Protein AF-A0A2W4LBB5-F1 (afdb_monomer)

Radius of gyration: 29.52 Å; Cα contacts (8 Å, |Δi|>4): 345; chains: 1; bounding box: 85×69×87 Å

Sequence (194 aa):
MSSTSSRAFALSLLLGSLPLGLLGCADRPVTVQVRSLRASGDVTFVCRTRDGESLPVRECNLDSLGRGERNLFALVTQMGTGEVAFINVPYNPNALASDEGVIDLDPWTPAFGFARIGERPGEIVSTPGGRASFVGVAEPGRPGIFALPTSCLDAPRRDELPRDLTSWPACSLPAAPGGLAMAIDPPAEDGTVA

Solvent-accessible surface area (backbone atoms only — not comparable to full-atom values): 12089 Å² total; per-residue (Å²): 134,89,82,88,87,88,84,90,87,79,92,80,90,80,83,90,79,86,81,86,76,79,86,68,87,73,82,69,82,76,80,72,78,76,73,84,56,72,51,53,55,37,66,32,63,33,11,27,34,72,89,50,51,51,33,33,50,86,72,49,50,71,91,68,59,86,70,72,54,60,46,41,32,42,38,32,20,25,32,75,77,12,24,34,36,40,29,54,56,72,82,56,95,61,39,87,78,41,101,79,66,77,76,68,81,52,90,89,48,78,40,56,52,74,41,46,70,41,47,38,30,43,42,44,48,50,43,77,47,14,53,32,34,40,35,26,18,49,20,88,97,58,15,21,42,36,42,45,50,50,76,65,78,60,82,67,53,99,88,47,76,77,74,40,63,87,7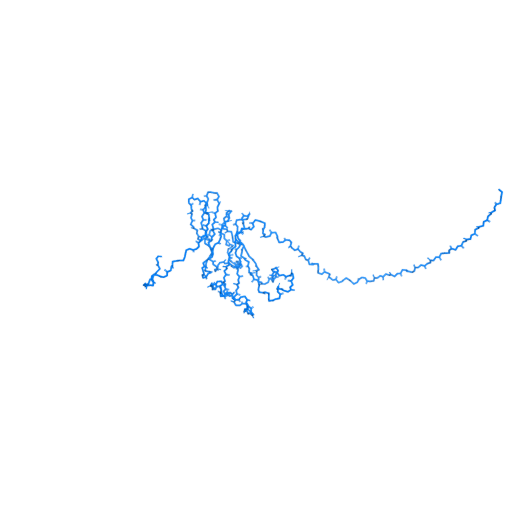1,42,60,67,45,80,43,99,52,61,58,66,93,77,78,87,84,77,78,68,66,43,99,84,70,49,71,133

Foldseek 3Di:
DDDDDDDDDDDDDDDDDDDPDDPDPPPDPPPPPPPPCPQKAEKDKWKAFPVQFTAFPVVPPLVPPPDRGMWIWIWIDRQVQQKTKIFTQDRDPCVVPDPPRPFDPPVVAPRIDIARAAHGWHYKDADRRRQWIWIFHQHVVFTWIWIGGSSNRDDADPPGDPHYNVNIDIDGDPGGDDDDDDDDQDQDPVRDGD

Mean predicted aligned error: 15.23 Å

Nearest PDB structures (foldseek):
  3fgb-assembly2_B  TM=5.512E-01  e=1.269E-01  Bacteroides thetaiotaomicron
  3scy-assembly1_A  TM=5.125E-01  e=2.461E-01  Bacteroides fragilis NCTC 9343
  6nau-assembly3_C  TM=4.381E-01  e=3.426E-01  Klebsiella pneumoniae subsp. pneumoniae
  2ivz-assembly2_B  TM=3.833E-01  e=7.837E-01  Escherichia coli
  2ivz-assembly3_C  TM=3.870E-01  e=2.235E+00  Escherichia coli

Structure (mmCIF, N/CA/C/O backbone):
data_AF-A0A2W4LBB5-F1
#
_entry.id   AF-A0A2W4LBB5-F1
#
loop_
_atom_site.group_PDB
_atom_site.id
_atom_site.type_symbol
_atom_site.label_atom_id
_atom_site.label_alt_id
_atom_site.label_comp_id
_atom_site.label_asym_id
_atom_site.label_entity_id
_atom_site.label_seq_id
_atom_site.pdbx_PDB_ins_code
_atom_site.Cartn_x
_atom_site.Cartn_y
_atom_site.Cartn_z
_atom_site.occupancy
_atom_site.B_iso_or_equiv
_atom_site.auth_seq_id
_atom_site.auth_comp_id
_atom_site.auth_asym_id
_atom_site.auth_atom_id
_atom_site.pdbx_PDB_model_num
ATOM 1 N N . MET A 1 1 ? 63.636 37.704 66.031 1.00 37.22 1 MET A N 1
ATOM 2 C CA . MET A 1 1 ? 64.641 38.736 65.686 1.00 37.22 1 MET A CA 1
ATOM 3 C C . MET A 1 1 ? 65.282 38.341 64.363 1.00 37.22 1 MET A C 1
ATOM 5 O O . MET A 1 1 ? 65.737 37.210 64.290 1.00 37.22 1 MET A O 1
ATOM 9 N N . SER A 1 2 ? 65.296 39.259 63.382 1.00 39.62 2 SER A N 1
ATOM 10 C CA . SER A 1 2 ? 65.901 39.159 62.029 1.00 39.62 2 SER A CA 1
ATOM 11 C C . SER A 1 2 ? 65.319 38.098 61.078 1.00 39.62 2 SER A C 1
ATOM 13 O O . SER A 1 2 ? 65.031 36.993 61.496 1.00 39.62 2 SER A O 1
ATOM 15 N N . SER A 1 3 ? 65.145 38.315 59.773 1.00 40.62 3 SER A N 1
ATOM 16 C CA . SER A 1 3 ? 65.434 39.454 58.897 1.00 40.62 3 SER A CA 1
ATOM 17 C C . SER A 1 3 ? 64.658 39.266 57.579 1.00 40.62 3 SER A C 1
ATOM 19 O O . SER A 1 3 ? 64.381 38.145 57.161 1.00 40.62 3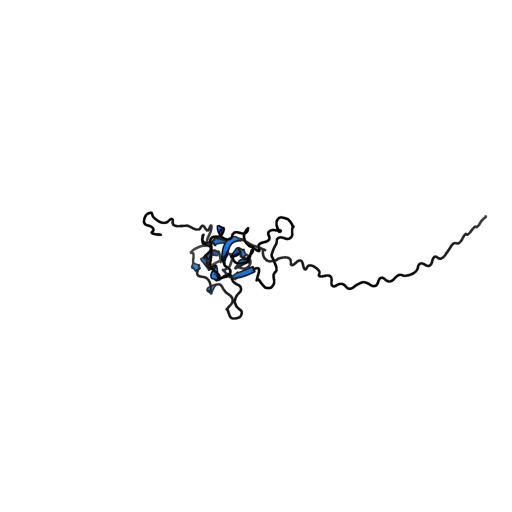 SER A O 1
ATOM 21 N N . THR A 1 4 ? 64.317 40.389 56.958 1.00 48.16 4 THR A N 1
ATOM 22 C CA . THR A 1 4 ? 63.683 40.640 55.652 1.00 48.16 4 THR A CA 1
ATOM 23 C C . THR A 1 4 ? 64.393 40.033 54.434 1.00 48.16 4 THR A C 1
ATOM 25 O O . THR A 1 4 ? 65.618 39.972 54.438 1.00 48.16 4 THR A O 1
ATOM 28 N N . SER A 1 5 ? 63.663 39.790 53.330 1.00 48.38 5 SER A N 1
ATOM 29 C CA . SER A 1 5 ? 64.052 40.289 51.989 1.00 48.38 5 SER A CA 1
ATOM 30 C C . SER A 1 5 ? 62.955 40.090 50.923 1.00 48.38 5 SER A C 1
ATOM 32 O O . SER A 1 5 ? 62.559 38.966 50.624 1.00 48.38 5 SER A O 1
ATOM 34 N N . SER A 1 6 ? 62.501 41.201 50.335 1.00 48.50 6 SER A N 1
ATOM 35 C CA . SER A 1 6 ? 61.622 41.298 49.161 1.00 48.50 6 SER A CA 1
ATOM 36 C C . SER A 1 6 ? 62.393 41.122 47.853 1.00 48.50 6 SER A C 1
ATOM 38 O O . SER A 1 6 ? 63.476 41.688 47.712 1.00 48.50 6 SER A O 1
ATOM 40 N N . ARG A 1 7 ? 61.769 40.517 46.830 1.00 53.72 7 ARG A N 1
ATOM 41 C CA . ARG A 1 7 ? 62.028 40.863 45.420 1.00 53.72 7 ARG A CA 1
ATOM 42 C C . ARG A 1 7 ? 60.740 40.851 44.594 1.00 53.72 7 ARG A C 1
ATOM 44 O O . ARG A 1 7 ? 60.017 39.865 44.558 1.00 53.72 7 ARG A O 1
ATOM 51 N N . ALA A 1 8 ? 60.500 41.993 43.960 1.00 49.97 8 ALA A N 1
ATOM 52 C CA . ALA A 1 8 ? 59.456 42.282 42.987 1.00 49.97 8 ALA A CA 1
ATOM 53 C C . ALA A 1 8 ? 59.841 41.797 41.584 1.00 49.97 8 ALA A C 1
ATOM 55 O O . ALA A 1 8 ? 61.022 41.822 41.278 1.00 49.97 8 ALA A O 1
ATOM 56 N N . PHE A 1 9 ? 58.857 41.454 40.751 1.00 44.91 9 PHE A N 1
ATOM 57 C CA . PHE A 1 9 ? 58.835 41.446 39.271 1.00 44.91 9 PHE A CA 1
ATOM 58 C C . PHE A 1 9 ? 57.391 41.044 38.886 1.00 44.91 9 PHE A C 1
ATOM 60 O O . PHE A 1 9 ? 56.800 40.236 39.590 1.00 44.91 9 PHE A O 1
ATOM 67 N N . ALA A 1 10 ? 56.719 41.456 37.817 1.00 49.50 10 ALA A N 1
ATOM 68 C CA . ALA A 1 10 ? 56.772 42.570 36.880 1.00 49.50 10 ALA A CA 1
ATOM 69 C C . ALA A 1 10 ? 55.475 42.437 36.046 1.00 49.50 10 ALA A C 1
ATOM 71 O O . ALA A 1 10 ? 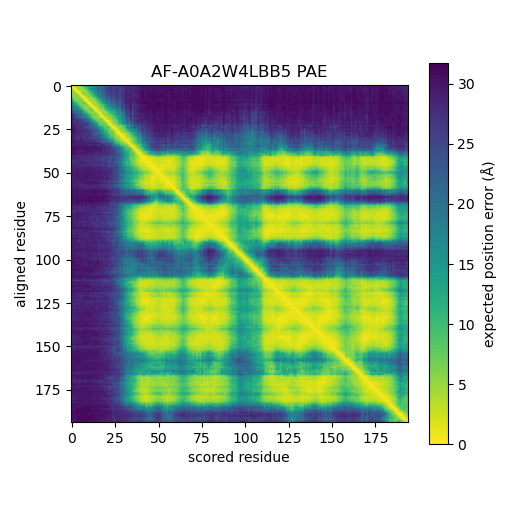55.086 41.328 35.680 1.00 49.50 10 ALA A O 1
ATOM 72 N N . LEU A 1 11 ? 54.785 43.552 35.792 1.00 47.91 11 LEU A N 1
ATOM 73 C CA . LEU A 1 11 ? 53.571 43.625 34.970 1.00 47.91 11 LEU A CA 1
ATOM 74 C C . LEU A 1 11 ? 53.878 43.173 33.528 1.00 47.91 11 LEU A C 1
ATOM 76 O O . LEU A 1 11 ? 54.764 43.742 32.896 1.00 47.91 11 LEU A O 1
ATOM 80 N N . SER A 1 12 ? 53.124 42.211 32.991 1.00 47.97 12 SER A N 1
ATOM 81 C CA . SER A 1 12 ? 53.125 41.886 31.556 1.00 47.97 12 SER A CA 1
ATOM 82 C C . SER A 1 12 ? 51.784 42.274 30.934 1.00 47.97 12 SER A C 1
ATOM 84 O O . SER A 1 12 ? 50.759 41.660 31.218 1.00 47.97 12 SER A O 1
ATOM 86 N N . LEU A 1 13 ? 51.814 43.313 30.092 1.00 51.88 13 LEU A N 1
ATOM 87 C CA . LEU A 1 13 ? 50.784 43.607 29.096 1.00 51.88 13 LEU A CA 1
ATOM 88 C C . LEU A 1 13 ? 50.804 42.515 28.019 1.00 51.88 13 LEU A C 1
ATOM 90 O O . LEU A 1 13 ? 51.857 42.277 27.430 1.00 51.88 13 LEU A O 1
ATOM 94 N N . LEU A 1 14 ? 49.648 41.938 27.683 1.00 53.19 14 LEU A N 1
ATOM 95 C CA . LEU A 1 14 ? 49.463 41.235 26.414 1.00 53.19 14 LEU A CA 1
ATOM 96 C C . LEU A 1 14 ? 48.196 41.722 25.708 1.00 53.19 14 LEU A C 1
ATOM 98 O O . LEU A 1 14 ? 47.121 41.843 26.290 1.00 53.19 14 LEU A O 1
ATOM 102 N N . LEU A 1 15 ? 48.428 42.065 24.444 1.00 50.44 15 LEU A N 1
ATOM 103 C CA . LEU A 1 15 ? 47.586 42.762 23.490 1.00 50.44 15 LEU A CA 1
ATOM 104 C C . LEU A 1 15 ? 46.345 41.951 23.097 1.00 50.44 15 LEU A C 1
ATOM 106 O O . LEU A 1 15 ? 46.420 40.750 22.842 1.00 50.44 15 LEU A O 1
ATOM 110 N N . GLY A 1 16 ? 45.220 42.656 22.965 1.00 51.50 16 GLY A N 1
ATOM 111 C CA . GLY A 1 16 ? 43.992 42.143 22.373 1.00 51.50 16 GLY A CA 1
ATOM 112 C C . GLY A 1 16 ? 44.106 41.960 20.858 1.00 51.50 16 GLY A C 1
ATOM 113 O O . GLY A 1 16 ? 44.611 42.827 20.147 1.00 51.50 16 GLY A O 1
ATOM 114 N N . SER A 1 17 ? 43.578 40.839 20.371 1.00 56.38 17 SER A N 1
ATOM 115 C CA . SER A 1 17 ? 43.255 40.605 18.964 1.00 56.38 17 SER A CA 1
ATOM 116 C C . SER 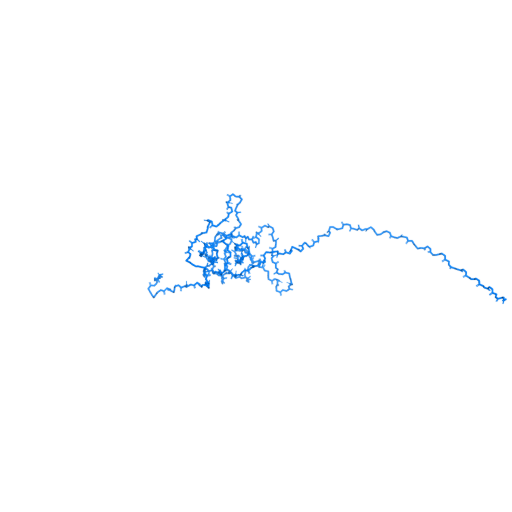A 1 17 ? 41.773 40.228 18.876 1.00 56.38 17 SER A C 1
ATOM 118 O O . SER A 1 17 ? 41.338 39.237 19.455 1.00 56.38 17 SER A O 1
ATOM 120 N N . LEU A 1 18 ? 40.976 41.072 18.211 1.00 57.28 18 LEU A N 1
ATOM 121 C CA . LEU A 1 18 ? 39.579 40.792 17.864 1.00 57.28 18 LEU A CA 1
ATOM 122 C C . LEU A 1 18 ? 39.554 39.946 16.580 1.00 57.28 18 LEU A C 1
ATOM 124 O O . LEU A 1 18 ? 40.029 40.435 15.552 1.00 57.28 18 LEU A O 1
ATOM 128 N N . PRO A 1 19 ? 38.972 38.735 16.572 1.00 59.06 19 PRO A N 1
ATOM 129 C CA . PRO A 1 19 ? 38.671 38.050 15.326 1.00 59.06 19 PRO A CA 1
ATOM 130 C C . PRO A 1 19 ? 37.356 38.590 14.742 1.00 59.06 19 PRO A C 1
ATOM 132 O O . PRO A 1 19 ? 36.295 38.502 15.361 1.00 59.06 19 PRO A O 1
ATOM 135 N N . LEU A 1 20 ? 37.428 39.142 13.527 1.00 54.50 20 LEU A N 1
ATOM 136 C CA . LEU A 1 20 ? 36.275 39.371 12.655 1.00 54.50 20 LEU A CA 1
ATOM 137 C C . LEU A 1 20 ? 35.680 38.009 12.266 1.00 54.50 20 LEU A C 1
ATOM 139 O O . LEU A 1 20 ? 36.201 37.314 11.396 1.00 54.50 20 LEU A O 1
ATOM 143 N N . GLY A 1 21 ? 34.605 37.614 12.946 1.00 53.25 21 GLY A N 1
ATOM 144 C CA . GLY A 1 21 ? 33.830 36.425 12.612 1.00 53.25 21 GLY A CA 1
ATOM 145 C C . GLY A 1 21 ? 33.071 36.621 11.302 1.00 53.25 21 GLY A C 1
ATOM 146 O O . GLY A 1 21 ? 32.153 37.434 11.221 1.00 53.25 21 GLY A O 1
ATOM 147 N N . LEU A 1 22 ? 33.457 35.855 10.283 1.00 54.06 22 LEU A N 1
ATOM 148 C CA . LEU A 1 22 ? 32.684 35.626 9.067 1.00 54.06 22 LEU A CA 1
ATOM 149 C C . LEU A 1 22 ? 31.318 35.031 9.450 1.00 54.06 22 LEU A C 1
ATOM 151 O O . LEU A 1 22 ? 31.233 33.874 9.856 1.00 54.06 22 LEU A O 1
ATOM 155 N N . LEU A 1 23 ? 30.246 35.813 9.316 1.00 53.88 23 LEU A N 1
ATOM 156 C CA . LEU A 1 23 ? 28.869 35.316 9.363 1.00 53.88 23 LEU A CA 1
ATOM 157 C C . LEU A 1 23 ? 28.559 34.594 8.043 1.00 53.88 23 LEU A C 1
ATOM 159 O O . LEU A 1 23 ? 27.887 35.127 7.165 1.00 53.88 23 LEU A O 1
ATOM 163 N N . GLY A 1 24 ? 29.092 33.382 7.886 1.00 49.88 24 GLY A N 1
ATOM 164 C CA . GLY A 1 24 ? 28.570 32.421 6.921 1.00 49.88 24 GLY A CA 1
ATOM 165 C C . GLY A 1 24 ? 27.238 31.880 7.437 1.00 49.88 24 GLY A C 1
ATOM 166 O O . GLY A 1 24 ? 27.141 31.507 8.607 1.00 49.88 24 GLY A O 1
ATOM 167 N N . CYS A 1 25 ? 26.207 31.855 6.589 1.00 51.50 25 CYS A N 1
ATOM 168 C CA . CYS A 1 25 ? 24.972 31.133 6.879 1.00 51.50 25 CYS A CA 1
ATOM 169 C C . CYS A 1 25 ? 25.330 29.657 7.073 1.00 51.50 25 CYS A C 1
ATOM 171 O O . CYS A 1 25 ? 25.594 28.945 6.110 1.00 51.50 25 CYS A O 1
ATOM 173 N N . ALA A 1 26 ? 25.412 29.212 8.323 1.00 55.56 26 ALA A N 1
ATOM 174 C CA . ALA A 1 26 ? 25.448 27.795 8.615 1.00 55.56 26 ALA A CA 1
ATOM 175 C C . ALA A 1 26 ? 24.036 27.265 8.355 1.00 55.56 26 ALA A C 1
ATOM 177 O O . ALA A 1 26 ? 23.146 27.473 9.185 1.00 55.56 26 ALA A O 1
ATOM 178 N N . ASP A 1 27 ? 23.835 26.613 7.209 1.00 47.41 27 ASP A N 1
ATOM 179 C CA . ASP A 1 27 ? 22.713 25.699 7.020 1.00 47.41 27 ASP A CA 1
ATOM 180 C C . ASP A 1 27 ? 22.827 24.642 8.114 1.00 47.41 27 ASP A C 1
ATOM 182 O O . ASP A 1 27 ? 23.661 23.737 8.071 1.00 47.41 27 ASP A O 1
ATOM 186 N N . ARG A 1 28 ? 22.052 24.821 9.184 1.00 49.84 28 ARG A N 1
ATOM 187 C CA . ARG A 1 28 ? 21.931 23.799 10.212 1.00 49.84 28 ARG A CA 1
ATOM 188 C C . ARG A 1 28 ? 21.084 22.697 9.594 1.00 49.84 28 ARG A C 1
ATOM 190 O O . ARG A 1 28 ? 19.924 22.982 9.289 1.00 49.84 28 ARG A O 1
ATOM 197 N N . PRO A 1 29 ? 21.607 21.472 9.423 1.00 42.66 29 PRO A N 1
ATOM 198 C CA . PRO A 1 29 ? 20.779 20.365 8.985 1.00 42.66 29 PRO A CA 1
ATOM 199 C C . PRO A 1 29 ? 19.670 20.197 10.024 1.00 42.66 29 PRO A C 1
ATOM 201 O O . PRO A 1 29 ? 19.915 19.853 11.182 1.00 42.66 29 PRO A O 1
ATOM 204 N N . VAL A 1 30 ? 18.442 20.539 9.636 1.00 48.75 30 VAL A N 1
ATOM 205 C CA . VAL A 1 30 ? 17.270 20.315 10.472 1.00 48.75 30 VAL A CA 1
ATOM 206 C C . VAL A 1 30 ? 17.025 18.818 10.435 1.00 48.75 30 VAL A C 1
ATOM 208 O O . VAL A 1 30 ? 16.460 18.291 9.481 1.00 48.75 30 VAL A O 1
ATOM 211 N N . THR A 1 31 ? 17.473 18.117 11.472 1.00 43.25 31 THR A N 1
ATOM 212 C CA . THR A 1 31 ? 17.112 16.719 11.684 1.00 43.25 31 THR A CA 1
ATOM 213 C C . THR A 1 31 ? 15.626 16.679 12.031 1.00 43.25 31 THR A C 1
ATOM 215 O O . THR A 1 31 ? 15.230 16.806 13.191 1.00 43.25 31 THR A O 1
ATOM 218 N N . VAL A 1 32 ? 14.772 16.569 11.013 1.00 51.25 32 VAL A N 1
ATOM 219 C CA . VAL A 1 32 ? 13.349 16.311 11.216 1.00 51.25 32 VAL A CA 1
ATOM 220 C C . VAL A 1 32 ? 13.261 14.907 11.799 1.00 51.25 32 VAL A C 1
ATOM 222 O O . VAL A 1 32 ? 13.479 13.925 11.095 1.00 51.25 32 VAL A O 1
ATOM 225 N N . GLN A 1 33 ? 12.979 14.785 13.101 1.00 40.88 33 GLN A N 1
ATOM 226 C CA . GLN A 1 33 ? 12.577 13.490 13.640 1.00 40.88 33 GLN A CA 1
ATOM 227 C C . GLN A 1 33 ? 11.285 13.094 12.936 1.00 40.88 33 GLN A C 1
ATOM 229 O O . GLN A 1 33 ? 10.223 13.669 13.187 1.00 40.88 33 GLN A O 1
ATOM 234 N N . VAL A 1 34 ? 11.411 12.140 12.022 1.00 49.00 34 VAL A N 1
ATOM 235 C CA . VAL A 1 34 ? 10.330 11.583 11.221 1.00 49.00 34 VAL A CA 1
ATOM 236 C C . VAL A 1 34 ? 9.366 10.901 12.197 1.00 49.00 34 VAL A C 1
ATOM 238 O O . VAL A 1 34 ? 9.511 9.734 12.544 1.00 49.00 34 VAL A O 1
ATOM 241 N N . ARG A 1 35 ? 8.385 11.655 12.714 1.00 49.56 35 ARG A N 1
ATOM 242 C CA . ARG A 1 35 ? 7.301 11.150 13.583 1.00 49.56 35 ARG A CA 1
ATOM 243 C C . ARG A 1 35 ? 6.396 10.129 12.865 1.00 49.56 35 ARG A C 1
ATOM 245 O O . ARG A 1 35 ? 5.470 9.611 13.480 1.00 49.56 35 ARG A O 1
ATOM 252 N N . SER A 1 36 ? 6.670 9.848 11.594 1.00 53.56 36 SER A N 1
ATOM 253 C CA . SER A 1 36 ? 5.795 9.236 10.592 1.00 53.56 36 SER A CA 1
ATOM 254 C C . SER A 1 36 ? 5.660 7.711 10.653 1.00 53.56 36 SER A C 1
ATOM 256 O O . SER A 1 36 ? 5.014 7.149 9.782 1.00 53.56 36 SER A O 1
ATOM 258 N N . LEU A 1 37 ? 6.266 7.036 11.638 1.00 56.97 37 LEU A N 1
ATOM 259 C CA . LEU A 1 37 ? 6.209 5.567 11.773 1.00 56.97 37 LEU A CA 1
ATOM 260 C C . LEU A 1 37 ? 5.783 5.096 13.170 1.00 56.97 37 LEU A C 1
ATOM 262 O O . LEU A 1 37 ? 5.932 3.927 13.527 1.00 56.97 37 LEU A O 1
ATOM 266 N N . ARG A 1 38 ? 5.269 5.995 14.016 1.00 47.59 38 ARG A N 1
ATOM 267 C CA . ARG A 1 38 ? 4.806 5.607 15.351 1.00 47.59 38 ARG A CA 1
ATOM 268 C C . ARG A 1 38 ? 3.518 4.788 15.190 1.00 47.59 38 ARG A C 1
ATOM 270 O O . ARG A 1 38 ? 2.461 5.363 14.969 1.00 47.59 38 ARG A O 1
ATOM 277 N N . ALA A 1 39 ? 3.639 3.465 15.324 1.00 64.81 39 ALA A N 1
ATOM 278 C CA . ALA A 1 39 ? 2.620 2.452 15.013 1.00 64.81 39 ALA A CA 1
ATOM 279 C C . ALA A 1 39 ? 2.442 2.129 13.513 1.00 64.81 39 ALA A C 1
ATOM 281 O O . ALA A 1 39 ? 1.321 1.862 13.071 1.00 64.81 39 ALA A O 1
ATOM 282 N N . SER A 1 40 ? 3.539 2.108 12.745 1.00 75.94 40 SER A N 1
ATOM 283 C CA . SER A 1 40 ? 3.550 1.464 11.427 1.00 75.94 40 SER A CA 1
ATOM 284 C C . SER A 1 40 ? 3.218 -0.025 11.559 1.00 75.94 40 SER A C 1
ATOM 286 O O . SER A 1 40 ? 3.770 -0.708 12.426 1.00 75.94 40 SER A O 1
ATOM 288 N N . GLY A 1 41 ? 2.303 -0.502 10.726 1.00 84.56 41 GLY A N 1
ATOM 289 C CA . GLY A 1 41 ? 1.940 -1.905 10.602 1.00 84.56 41 GLY A CA 1
ATOM 290 C C . GLY A 1 41 ? 2.660 -2.557 9.428 1.00 84.56 41 GLY A C 1
ATOM 291 O O . GLY A 1 41 ? 3.864 -2.382 9.244 1.00 84.56 41 GLY A O 1
ATOM 292 N N . ASP A 1 42 ? 1.901 -3.318 8.653 1.00 92.25 42 ASP A N 1
ATOM 293 C CA . ASP A 1 42 ? 2.387 -4.081 7.513 1.00 92.25 42 ASP A CA 1
ATOM 294 C C . ASP A 1 42 ? 2.667 -3.212 6.271 1.00 92.25 42 ASP A C 1
ATOM 296 O O . ASP A 1 42 ? 2.156 -2.085 6.154 1.00 92.25 42 ASP A O 1
ATOM 300 N N . VAL A 1 43 ? 3.485 -3.743 5.356 1.00 92.56 43 VAL A N 1
ATOM 301 C CA . VAL A 1 43 ? 3.964 -3.058 4.147 1.00 92.56 43 VAL A CA 1
ATOM 302 C C . VAL A 1 43 ? 3.767 -3.896 2.888 1.00 92.56 43 VAL A C 1
ATOM 304 O O . VAL A 1 43 ? 4.052 -5.088 2.846 1.00 92.56 43 VAL A O 1
ATOM 307 N N . THR A 1 44 ? 3.372 -3.235 1.805 1.00 94.00 44 THR A N 1
ATOM 308 C CA . THR A 1 44 ? 3.353 -3.827 0.466 1.00 94.00 44 THR A CA 1
ATOM 309 C C . THR A 1 44 ? 3.955 -2.871 -0.559 1.00 94.00 44 THR A C 1
ATOM 311 O O . THR A 1 44 ? 4.050 -1.668 -0.319 1.00 94.00 44 THR A O 1
ATOM 314 N N . PHE A 1 45 ? 4.361 -3.397 -1.711 1.00 91.94 45 PHE A N 1
ATOM 315 C CA . PHE A 1 45 ? 4.997 -2.617 -2.766 1.00 91.94 45 PHE A CA 1
ATOM 316 C C . PHE A 1 45 ? 4.166 -2.638 -4.040 1.00 91.94 45 PHE A C 1
ATOM 318 O O . PHE A 1 45 ? 3.622 -3.677 -4.421 1.00 91.94 45 PHE A O 1
ATOM 325 N N . VAL A 1 46 ? 4.124 -1.502 -4.731 1.00 91.56 46 VAL A N 1
ATOM 326 C CA . VAL A 1 46 ? 3.544 -1.391 -6.073 1.00 91.56 46 VAL A CA 1
ATOM 327 C C . VAL A 1 46 ? 4.505 -0.661 -6.996 1.00 91.56 46 VAL A C 1
ATOM 329 O O . VAL A 1 46 ? 5.204 0.266 -6.586 1.00 91.56 46 VAL A O 1
ATOM 332 N N . CYS A 1 47 ? 4.537 -1.088 -8.254 1.00 89.44 47 CYS A N 1
ATOM 333 C CA . CYS A 1 47 ? 5.300 -0.424 -9.296 1.00 89.44 47 CYS A CA 1
ATOM 334 C C . CYS A 1 47 ? 4.361 0.350 -10.209 1.00 89.44 47 CYS A C 1
ATOM 336 O O . CYS A 1 47 ? 3.300 -0.157 -10.586 1.00 89.44 47 CYS A O 1
ATOM 338 N N . ARG A 1 48 ? 4.762 1.560 -10.590 1.00 86.06 48 ARG A N 1
ATOM 339 C CA . ARG A 1 48 ? 3.977 2.386 -11.501 1.00 86.06 48 ARG A CA 1
ATOM 340 C C . ARG A 1 48 ? 4.861 3.177 -12.449 1.00 86.06 48 ARG A C 1
ATOM 342 O O . ARG A 1 48 ? 5.918 3.657 -12.047 1.00 86.06 48 ARG A O 1
ATOM 349 N N . THR A 1 49 ? 4.426 3.358 -13.688 1.00 83.56 49 THR A N 1
ATOM 350 C CA . THR A 1 49 ? 5.068 4.297 -14.611 1.00 83.56 49 THR A CA 1
ATOM 351 C C . THR A 1 49 ? 4.784 5.745 -14.204 1.00 83.56 49 THR A C 1
ATOM 353 O O . THR A 1 49 ? 3.889 6.027 -13.400 1.00 83.56 49 THR A O 1
ATOM 356 N N . ARG A 1 50 ? 5.534 6.693 -14.770 1.00 76.44 50 ARG A N 1
ATOM 357 C CA . ARG A 1 50 ? 5.264 8.132 -14.615 1.00 76.44 50 ARG A CA 1
ATOM 358 C C . ARG A 1 50 ? 3.854 8.523 -15.080 1.00 76.44 50 ARG A C 1
ATOM 360 O O . ARG A 1 50 ? 3.263 9.426 -14.498 1.00 76.44 50 ARG A O 1
ATOM 367 N N . ASP A 1 51 ? 3.317 7.816 -16.072 1.00 77.75 51 ASP A N 1
ATOM 368 C CA . ASP A 1 51 ? 1.985 8.066 -16.638 1.00 77.75 51 ASP A CA 1
ATOM 369 C C . ASP A 1 51 ? 0.848 7.420 -15.825 1.00 77.75 51 ASP A C 1
ATOM 371 O O . ASP A 1 51 ? -0.327 7.586 -16.151 1.00 77.75 51 ASP A O 1
ATOM 375 N N . GLY A 1 52 ? 1.179 6.707 -14.743 1.00 78.81 52 GLY A N 1
ATOM 376 C CA . GLY A 1 52 ? 0.204 6.122 -13.825 1.00 78.81 52 GLY A CA 1
ATOM 377 C C . GLY A 1 52 ? -0.153 4.660 -14.111 1.00 78.81 52 GLY A C 1
ATOM 378 O O . GLY A 1 52 ? -1.009 4.104 -13.422 1.00 78.81 52 GLY A O 1
ATOM 379 N N . GLU A 1 53 ? 0.500 4.017 -15.081 1.00 86.06 53 GLU A N 1
ATOM 380 C CA . GLU A 1 53 ? 0.271 2.607 -15.408 1.00 86.06 53 GLU A CA 1
ATOM 381 C C . GLU A 1 53 ? 0.908 1.694 -14.357 1.00 86.06 53 GLU A C 1
ATOM 383 O O . GLU A 1 53 ? 2.094 1.813 -14.050 1.00 86.06 53 GLU A O 1
ATOM 388 N N . SER A 1 54 ? 0.120 0.776 -13.800 1.00 88.75 54 SER A N 1
ATOM 389 C CA . SER A 1 54 ? 0.593 -0.215 -12.834 1.00 88.75 54 SER A CA 1
ATOM 390 C C . SER A 1 54 ? 1.343 -1.356 -13.508 1.00 88.75 54 SER A C 1
ATOM 392 O O . SER A 1 54 ? 0.863 -1.923 -14.488 1.00 88.75 54 SER A O 1
ATOM 394 N N . LEU A 1 55 ? 2.474 -1.736 -12.920 1.00 88.75 55 LEU A N 1
ATOM 395 C CA . LEU A 1 55 ? 3.311 -2.837 -13.382 1.00 88.75 55 LEU A CA 1
ATOM 396 C C . LEU A 1 55 ? 3.546 -3.850 -12.253 1.00 88.75 55 LEU A C 1
ATOM 398 O O . LEU A 1 55 ? 3.486 -3.500 -11.067 1.00 88.75 55 LEU A O 1
ATOM 402 N N . PRO A 1 56 ? 3.885 -5.105 -12.588 1.00 88.94 56 PRO A N 1
ATOM 403 C CA . PRO A 1 56 ? 4.425 -6.040 -11.615 1.00 88.94 56 PRO A CA 1
ATOM 404 C C . PRO A 1 56 ? 5.662 -5.475 -10.910 1.00 88.94 56 PRO A C 1
ATOM 406 O O . PRO A 1 56 ? 6.536 -4.888 -11.544 1.00 88.94 56 PRO A O 1
ATOM 409 N N . VAL A 1 57 ? 5.788 -5.707 -9.600 1.00 86.50 57 VAL A N 1
ATOM 410 C CA . VAL A 1 57 ? 6.901 -5.162 -8.791 1.00 86.50 57 VAL A CA 1
ATOM 411 C C . VAL A 1 57 ? 8.272 -5.572 -9.339 1.00 86.50 57 VAL A C 1
ATOM 413 O O . VAL A 1 57 ? 9.194 -4.766 -9.352 1.00 86.50 57 VAL A O 1
ATOM 416 N N . ARG A 1 58 ? 8.393 -6.785 -9.892 1.00 82.81 58 ARG A N 1
ATOM 417 C CA . ARG A 1 58 ? 9.620 -7.278 -10.551 1.00 82.81 58 ARG A CA 1
ATOM 418 C C . ARG A 1 58 ? 10.059 -6.451 -11.768 1.00 82.81 58 ARG A C 1
ATOM 420 O O . ARG A 1 58 ? 11.205 -6.543 -12.188 1.00 82.81 58 ARG A O 1
ATOM 427 N N . GLU A 1 59 ? 9.147 -5.681 -12.355 1.00 83.44 59 GLU A N 1
ATOM 428 C CA . GLU A 1 59 ? 9.413 -4.799 -13.494 1.00 83.44 59 GLU A CA 1
ATOM 429 C C . GLU A 1 59 ? 9.791 -3.381 -13.051 1.00 83.44 59 GLU A C 1
ATOM 431 O O . GLU A 1 59 ? 10.281 -2.593 -13.866 1.00 83.44 59 GLU A O 1
ATOM 436 N N . CYS A 1 60 ? 9.660 -3.065 -11.757 1.00 80.69 60 CYS A N 1
ATOM 437 C CA . CYS A 1 60 ? 10.376 -1.954 -11.137 1.00 80.69 60 CYS A CA 1
ATOM 438 C C . CYS A 1 60 ? 11.843 -2.356 -10.982 1.00 80.69 60 CYS A C 1
ATOM 440 O O . CYS A 1 60 ? 12.324 -2.673 -9.898 1.00 80.69 60 CYS A O 1
ATOM 442 N N . ASN A 1 61 ? 12.549 -2.401 -12.111 1.00 66.19 61 ASN A N 1
ATOM 443 C CA . ASN A 1 61 ? 13.976 -2.657 -12.140 1.00 66.19 61 ASN A CA 1
ATOM 444 C C . ASN A 1 61 ? 14.692 -1.478 -11.479 1.00 66.19 61 ASN A C 1
ATOM 446 O O . ASN A 1 61 ? 14.894 -0.451 -12.128 1.00 66.19 61 ASN A O 1
ATOM 450 N N . LEU A 1 62 ? 15.054 -1.646 -10.205 1.00 63.03 62 LEU A N 1
ATOM 451 C CA . LEU A 1 62 ? 15.763 -0.643 -9.419 1.00 63.03 62 LEU A CA 1
ATOM 452 C C . LEU A 1 62 ? 17.143 -0.326 -10.013 1.00 63.03 62 LEU A C 1
ATOM 454 O O . LEU A 1 62 ? 17.597 0.802 -9.892 1.00 63.03 62 LEU A O 1
ATOM 458 N N . ASP A 1 63 ? 17.764 -1.264 -10.730 1.00 53.44 63 ASP A N 1
ATOM 459 C CA . ASP A 1 63 ? 19.109 -1.120 -11.304 1.00 53.44 63 ASP A CA 1
ATOM 460 C C . ASP A 1 63 ? 19.124 -0.289 -12.600 1.00 53.44 63 ASP A C 1
ATOM 462 O O . ASP A 1 63 ? 20.165 0.225 -13.004 1.00 53.44 63 ASP A O 1
ATOM 466 N N . SER A 1 64 ? 17.969 -0.134 -13.261 1.00 48.16 64 SER A N 1
ATOM 467 C CA . SER A 1 64 ? 17.817 0.602 -14.531 1.00 48.16 64 SER A CA 1
ATOM 468 C C . SER A 1 64 ? 17.175 1.983 -14.373 1.00 48.16 64 SER A C 1
ATOM 470 O O . SER A 1 64 ? 16.829 2.613 -15.375 1.00 48.16 64 SER A O 1
ATOM 472 N N . LEU A 1 65 ? 17.008 2.476 -13.140 1.00 52.56 65 LEU A N 1
ATOM 473 C CA . LEU A 1 65 ? 16.307 3.728 -12.804 1.00 52.56 65 LEU A CA 1
ATOM 474 C C . LEU A 1 65 ? 17.074 5.009 -13.182 1.00 52.56 65 LEU A C 1
ATOM 476 O O . LEU A 1 65 ? 16.945 6.051 -12.548 1.00 52.56 65 LEU A O 1
ATOM 480 N N . GLY A 1 66 ? 17.810 4.980 -14.289 1.00 45.50 66 GLY A N 1
ATOM 481 C CA . GLY A 1 66 ? 18.480 6.140 -14.866 1.00 45.50 66 GLY A CA 1
ATOM 482 C C . GLY A 1 66 ? 17.565 7.121 -15.608 1.00 45.50 66 GLY A C 1
ATOM 483 O O . GLY A 1 66 ? 18.090 7.967 -16.325 1.00 45.50 66 GLY A O 1
ATOM 484 N N . ARG A 1 67 ? 16.226 7.030 -15.518 1.00 51.62 67 ARG A N 1
ATOM 485 C CA . ARG A 1 67 ? 15.346 7.935 -16.289 1.00 51.62 67 ARG A CA 1
ATOM 486 C C . ARG A 1 67 ? 13.981 8.309 -15.693 1.00 51.62 67 ARG A C 1
ATOM 488 O O . ARG A 1 67 ? 13.200 8.948 -16.387 1.00 51.62 67 ARG A O 1
ATOM 495 N N . GLY A 1 68 ? 13.671 7.964 -14.437 1.00 58.56 68 GLY A N 1
ATOM 496 C CA . GLY A 1 68 ? 12.429 8.426 -13.781 1.00 58.56 68 GLY A CA 1
ATOM 497 C C . GLY A 1 68 ? 11.120 8.002 -14.474 1.00 58.56 68 GLY A C 1
ATOM 498 O O . GLY A 1 68 ? 10.087 8.647 -14.306 1.00 58.56 68 GLY A O 1
ATOM 499 N N . GLU A 1 69 ? 11.162 6.944 -15.289 1.00 73.12 69 GLU A N 1
ATOM 500 C CA . GLU A 1 69 ? 10.001 6.436 -16.036 1.00 73.12 69 GLU A CA 1
ATOM 501 C C . GLU A 1 69 ? 9.136 5.487 -15.198 1.00 73.12 69 GLU A C 1
ATOM 503 O O . GLU A 1 69 ? 7.960 5.295 -15.503 1.00 73.12 69 GLU A O 1
ATOM 508 N N . ARG A 1 70 ? 9.705 4.905 -14.134 1.00 80.56 70 ARG A N 1
ATOM 509 C CA . ARG A 1 70 ? 9.051 3.964 -13.218 1.00 80.56 70 ARG A CA 1
ATOM 510 C C . ARG A 1 70 ? 9.376 4.342 -11.780 1.00 80.56 70 ARG A C 1
ATOM 512 O O . ARG A 1 70 ? 10.513 4.699 -11.487 1.00 80.56 70 ARG A O 1
ATOM 519 N N . ASN A 1 71 ? 8.386 4.232 -10.907 1.00 80.00 71 ASN A N 1
ATOM 520 C CA . ASN A 1 71 ? 8.469 4.550 -9.490 1.00 80.00 71 ASN A CA 1
ATOM 521 C C . ASN A 1 71 ? 8.017 3.337 -8.679 1.00 80.00 71 ASN A C 1
ATOM 523 O O . ASN A 1 71 ? 6.966 2.745 -8.959 1.00 80.00 71 ASN A O 1
ATOM 527 N N . LEU A 1 72 ? 8.817 2.982 -7.677 1.00 85.44 72 LEU A N 1
ATOM 528 C CA . LEU A 1 72 ? 8.457 1.984 -6.683 1.00 85.44 72 LEU A CA 1
ATOM 529 C C . LEU A 1 72 ? 7.818 2.707 -5.502 1.00 85.44 72 LEU A C 1
ATOM 531 O O . LEU A 1 72 ? 8.444 3.572 -4.897 1.00 85.44 72 LEU A O 1
ATOM 535 N N . PHE A 1 73 ? 6.596 2.329 -5.148 1.00 86.31 73 PHE A N 1
ATOM 536 C CA . PHE A 1 73 ? 5.931 2.850 -3.964 1.00 86.31 73 PHE A CA 1
ATOM 537 C C . PHE A 1 73 ? 5.869 1.784 -2.878 1.00 86.31 73 PHE A C 1
ATOM 539 O O . PHE A 1 73 ? 5.455 0.653 -3.137 1.00 86.31 73 PHE A O 1
ATOM 546 N N . ALA A 1 74 ? 6.241 2.164 -1.659 1.00 89.75 74 ALA A N 1
ATOM 547 C CA . ALA A 1 74 ? 5.961 1.403 -0.451 1.00 89.75 74 ALA A CA 1
ATOM 548 C C . ALA A 1 74 ? 4.659 1.919 0.170 1.00 89.75 74 ALA A C 1
ATOM 550 O O . ALA A 1 74 ? 4.530 3.112 0.446 1.00 89.75 74 ALA A O 1
ATOM 551 N N . LEU A 1 75 ? 3.694 1.031 0.387 1.00 91.94 75 LEU A N 1
ATOM 552 C CA . LEU A 1 75 ? 2.447 1.326 1.081 1.00 91.94 75 LEU A CA 1
ATOM 553 C C . LEU A 1 75 ? 2.532 0.735 2.480 1.00 91.94 75 LEU A C 1
ATOM 555 O O . LEU A 1 75 ? 2.658 -0.477 2.624 1.00 91.94 75 LEU A O 1
ATOM 559 N N . VAL A 1 76 ? 2.452 1.587 3.493 1.00 91.81 76 VAL A N 1
ATOM 560 C CA . VAL A 1 76 ? 2.658 1.231 4.897 1.00 91.81 76 VAL A CA 1
ATOM 561 C C . VAL A 1 76 ? 1.412 1.596 5.681 1.00 91.81 76 VAL A C 1
ATOM 563 O O . VAL A 1 76 ? 1.014 2.762 5.724 1.00 91.81 76 VAL A O 1
ATOM 566 N N . THR A 1 77 ? 0.802 0.619 6.338 1.00 93.12 77 THR A N 1
ATOM 567 C CA . THR A 1 77 ? -0.339 0.883 7.222 1.00 93.12 77 THR A CA 1
ATOM 568 C C . THR A 1 77 ? 0.106 1.659 8.465 1.00 93.12 77 THR A C 1
ATOM 570 O O . THR A 1 77 ? 1.173 1.422 9.027 1.00 93.12 77 THR A O 1
ATOM 573 N N . GLN A 1 78 ? -0.704 2.620 8.899 1.00 90.75 78 GLN A N 1
ATOM 574 C CA . GLN A 1 78 ? -0.465 3.466 10.067 1.00 90.75 78 GLN A CA 1
ATOM 575 C C . GLN A 1 78 ? -1.592 3.226 11.069 1.00 90.75 78 GLN A C 1
ATOM 577 O O . GLN A 1 78 ? -2.643 3.874 11.038 1.00 90.75 78 GLN A O 1
ATOM 582 N N . MET A 1 79 ? -1.382 2.265 11.972 1.00 87.62 79 MET A N 1
ATOM 583 C CA . MET A 1 79 ? -2.412 1.800 12.908 1.00 87.62 79 MET A CA 1
ATOM 584 C C . MET A 1 79 ? -2.936 2.920 13.809 1.00 87.62 79 MET A C 1
ATOM 586 O O . MET A 1 79 ? -4.118 2.940 14.148 1.00 87.62 79 MET A O 1
ATOM 590 N N . GLY A 1 80 ? -2.054 3.847 14.196 1.00 84.69 80 GLY A N 1
ATOM 591 C CA . GLY A 1 80 ? -2.376 4.944 15.106 1.00 84.69 80 GLY A CA 1
ATOM 592 C C . GLY A 1 80 ? -3.184 6.081 14.479 1.00 84.69 80 GLY A C 1
ATOM 593 O O . GLY A 1 80 ? -3.880 6.778 15.211 1.00 84.69 80 GLY A O 1
ATOM 594 N N . THR A 1 81 ? -3.104 6.278 13.158 1.00 86.94 81 THR A N 1
ATOM 595 C CA . THR A 1 81 ? -3.803 7.374 12.456 1.00 86.94 81 THR A CA 1
ATOM 596 C C . THR A 1 81 ? -4.934 6.897 11.551 1.00 86.94 81 THR A C 1
ATOM 598 O O . THR A 1 81 ? -5.715 7.718 11.078 1.00 86.94 81 THR A O 1
ATOM 601 N N . GLY A 1 82 ? -5.071 5.586 11.338 1.00 90.50 82 GLY A N 1
ATOM 602 C CA . GLY A 1 82 ? -6.118 5.039 10.477 1.00 90.50 82 GLY A CA 1
ATOM 603 C C . GLY A 1 82 ? -5.854 5.264 8.986 1.00 90.50 82 GLY A C 1
ATOM 604 O O . GLY A 1 82 ? -6.781 5.462 8.194 1.00 90.50 82 GLY A O 1
ATOM 605 N N . GLU A 1 83 ? -4.577 5.298 8.609 1.00 89.88 83 GLU A N 1
ATOM 606 C CA . GLU A 1 83 ? -4.118 5.692 7.277 1.00 89.88 83 GLU A CA 1
ATOM 607 C C . GLU A 1 83 ? -3.215 4.627 6.650 1.00 89.88 83 GLU A C 1
ATOM 609 O O . GLU A 1 83 ? -2.651 3.772 7.330 1.00 89.88 83 GLU A O 1
ATOM 614 N N . VAL A 1 84 ? -3.045 4.709 5.334 1.00 90.62 84 VAL A N 1
ATOM 615 C CA . VAL A 1 84 ? -1.946 4.085 4.600 1.00 90.62 84 VAL A CA 1
ATOM 616 C C . VAL A 1 84 ? -1.036 5.194 4.105 1.00 90.62 84 VAL A C 1
ATOM 618 O O . VAL A 1 84 ? -1.465 6.058 3.340 1.00 90.62 84 VAL A O 1
ATOM 621 N N . ALA A 1 85 ? 0.217 5.173 4.538 1.00 88.06 85 ALA A N 1
ATOM 622 C CA . ALA A 1 85 ? 1.254 6.012 3.968 1.00 88.06 85 ALA A CA 1
ATOM 623 C C . ALA A 1 85 ? 1.715 5.389 2.647 1.00 88.06 85 ALA A C 1
ATOM 625 O O . ALA A 1 85 ? 2.094 4.223 2.632 1.00 88.06 85 ALA A O 1
ATOM 626 N N . PHE A 1 86 ? 1.702 6.140 1.552 1.00 85.94 86 PHE A N 1
ATOM 627 C CA . PHE A 1 86 ? 2.329 5.735 0.294 1.00 85.94 86 PHE A CA 1
ATOM 628 C C . PHE A 1 86 ? 3.600 6.555 0.109 1.00 85.94 86 PHE A C 1
ATOM 630 O O . PHE A 1 86 ? 3.559 7.780 0.160 1.00 85.94 86 PHE A O 1
ATOM 637 N N . ILE A 1 87 ? 4.734 5.882 -0.045 1.00 82.25 87 ILE A N 1
ATOM 638 C CA . ILE A 1 87 ? 6.072 6.477 -0.035 1.00 82.25 87 ILE A CA 1
ATOM 639 C C . ILE A 1 87 ? 6.738 6.129 -1.358 1.00 82.25 87 ILE A C 1
ATOM 641 O O . ILE A 1 87 ? 6.870 4.948 -1.676 1.00 82.25 87 ILE A O 1
ATOM 645 N N . ASN A 1 88 ? 7.157 7.136 -2.120 1.00 79.50 88 ASN A N 1
ATOM 646 C CA . ASN A 1 88 ? 7.982 6.915 -3.301 1.00 79.50 88 ASN A CA 1
ATOM 647 C C . ASN A 1 88 ? 9.390 6.531 -2.835 1.00 79.50 88 ASN A C 1
ATOM 649 O O . ASN A 1 88 ? 10.025 7.288 -2.102 1.00 79.50 88 ASN A O 1
ATOM 653 N N . VAL A 1 89 ? 9.860 5.347 -3.218 1.00 77.81 89 VAL A N 1
ATOM 654 C CA . VAL A 1 89 ? 11.183 4.841 -2.849 1.00 77.81 89 VAL A CA 1
ATOM 655 C C . VAL A 1 89 ? 12.180 5.337 -3.899 1.00 77.81 89 VAL A C 1
ATOM 657 O O . VAL A 1 89 ? 12.166 4.833 -5.026 1.00 77.81 89 VAL A O 1
ATOM 660 N N . PRO A 1 90 ? 13.031 6.328 -3.573 1.00 64.38 90 PRO A N 1
ATOM 661 C CA . PRO A 1 90 ? 13.966 6.875 -4.541 1.00 64.38 90 PRO A CA 1
ATOM 662 C C . PRO A 1 90 ? 15.034 5.843 -4.909 1.00 64.38 90 PRO A C 1
ATOM 664 O O . PRO A 1 90 ? 15.506 5.067 -4.075 1.00 64.38 90 PRO A O 1
ATOM 667 N N . TYR A 1 91 ? 15.459 5.881 -6.168 1.00 63.09 91 TYR A N 1
ATOM 668 C CA . TYR A 1 91 ? 16.670 5.203 -6.605 1.00 63.09 91 TYR A CA 1
ATOM 669 C C . TYR A 1 91 ? 17.893 5.941 -6.074 1.00 63.09 91 TYR A C 1
ATOM 671 O O . TYR A 1 91 ? 18.086 7.115 -6.382 1.00 63.09 91 TYR A O 1
ATOM 679 N N . ASN A 1 92 ? 18.761 5.246 -5.345 1.00 54.09 92 ASN A N 1
ATOM 680 C CA . ASN A 1 92 ? 20.091 5.759 -5.054 1.00 54.09 92 ASN A CA 1
ATOM 681 C C . ASN A 1 92 ? 21.136 4.646 -5.261 1.00 54.09 92 ASN A C 1
ATOM 683 O O . ASN A 1 92 ? 21.327 3.820 -4.367 1.00 54.09 92 ASN A O 1
ATOM 687 N N . PRO A 1 93 ? 21.844 4.620 -6.407 1.00 50.25 93 PRO A N 1
ATOM 688 C CA . PRO A 1 93 ? 22.887 3.626 -6.669 1.00 50.25 93 PRO A CA 1
ATOM 689 C C . PRO A 1 93 ? 24.094 3.765 -5.734 1.00 50.25 93 PRO A C 1
ATOM 691 O O . PRO A 1 93 ? 24.892 2.838 -5.625 1.00 50.25 93 PRO A O 1
ATOM 694 N N . ASN A 1 94 ? 24.215 4.898 -5.037 1.00 46.50 94 ASN A N 1
ATOM 695 C CA . ASN A 1 94 ? 25.286 5.190 -4.090 1.00 46.50 94 ASN A CA 1
ATOM 696 C C . ASN A 1 94 ? 24.849 5.024 -2.620 1.00 46.50 94 ASN A C 1
ATOM 698 O O . ASN A 1 94 ? 25.703 5.073 -1.738 1.00 46.50 94 ASN A O 1
ATOM 702 N N . ALA A 1 95 ? 23.563 4.772 -2.327 1.00 49.72 95 ALA A N 1
ATOM 703 C CA . ALA A 1 95 ? 23.070 4.573 -0.954 1.00 49.72 95 ALA A CA 1
ATOM 704 C C . ALA A 1 95 ? 23.612 3.298 -0.291 1.00 49.72 95 ALA A C 1
ATOM 706 O O . ALA A 1 95 ? 23.538 3.156 0.923 1.00 49.72 95 ALA A O 1
ATOM 707 N N . LEU A 1 96 ? 24.195 2.382 -1.066 1.00 44.62 96 LEU A N 1
ATOM 708 C CA . LEU A 1 96 ? 24.907 1.220 -0.532 1.00 44.62 96 LEU A CA 1
ATOM 709 C C . LEU A 1 96 ? 26.317 1.562 -0.007 1.00 44.62 96 LEU A C 1
ATOM 711 O O . LEU A 1 96 ? 26.961 0.695 0.577 1.00 44.62 96 LEU A O 1
ATOM 715 N N . ALA A 1 97 ? 26.805 2.795 -0.205 1.00 47.78 97 ALA A N 1
ATOM 716 C CA . ALA A 1 97 ? 28.149 3.234 0.192 1.00 47.78 97 ALA A CA 1
ATOM 717 C C . ALA A 1 97 ? 28.171 4.421 1.177 1.00 47.78 97 ALA A C 1
ATOM 719 O O . ALA A 1 97 ? 29.248 4.841 1.600 1.00 47.78 97 ALA A O 1
ATOM 720 N N . SER A 1 98 ? 27.015 4.958 1.567 1.00 44.50 98 SER A N 1
ATOM 721 C CA . SER A 1 98 ? 26.913 6.049 2.540 1.00 44.50 98 SER A CA 1
ATOM 722 C C . SER A 1 98 ? 25.699 5.840 3.435 1.00 44.50 98 SER A C 1
ATOM 724 O O . SER A 1 98 ? 24.607 5.626 2.915 1.00 44.50 98 SER A O 1
ATOM 726 N N . ASP A 1 99 ? 25.872 5.990 4.750 1.00 46.88 99 ASP A N 1
ATOM 727 C CA . ASP A 1 99 ? 24.840 5.931 5.807 1.00 46.88 99 ASP A CA 1
ATOM 728 C C . ASP A 1 99 ? 23.689 6.970 5.660 1.00 46.88 99 ASP A C 1
ATOM 730 O O . ASP A 1 99 ? 22.890 7.170 6.573 1.00 46.88 99 ASP A O 1
ATOM 734 N N . GLU A 1 100 ? 23.566 7.631 4.506 1.00 44.12 100 GLU A N 1
ATOM 735 C CA . GLU A 1 100 ? 22.590 8.675 4.175 1.00 44.12 100 GLU A CA 1
ATOM 736 C C . GLU A 1 100 ? 21.635 8.196 3.067 1.00 44.12 100 GLU A C 1
ATOM 738 O O . GLU A 1 100 ? 21.554 8.750 1.974 1.00 44.12 100 GLU A O 1
ATOM 743 N N . GLY A 1 101 ? 20.938 7.091 3.320 1.00 49.38 101 GLY A N 1
ATOM 744 C CA . GLY A 1 101 ? 20.022 6.463 2.366 1.00 49.38 101 GLY A CA 1
ATOM 745 C C . GLY A 1 101 ? 18.588 6.404 2.873 1.00 49.38 101 GLY A C 1
ATOM 746 O O . GLY A 1 101 ? 17.996 5.331 2.856 1.00 49.38 101 GLY A O 1
ATOM 747 N N . VAL A 1 102 ? 18.026 7.503 3.384 1.00 52.47 102 VAL A N 1
ATOM 748 C CA . VAL A 1 102 ? 16.632 7.512 3.854 1.00 52.47 102 VAL A CA 1
ATOM 749 C C . VAL A 1 102 ? 15.943 8.806 3.426 1.00 52.47 102 VAL A C 1
ATOM 751 O O . VAL A 1 102 ? 16.113 9.844 4.052 1.00 52.47 102 VAL A O 1
ATOM 754 N N . ILE A 1 103 ? 15.113 8.671 2.386 1.00 51.09 103 ILE A N 1
ATOM 755 C CA . ILE A 1 103 ? 14.150 9.654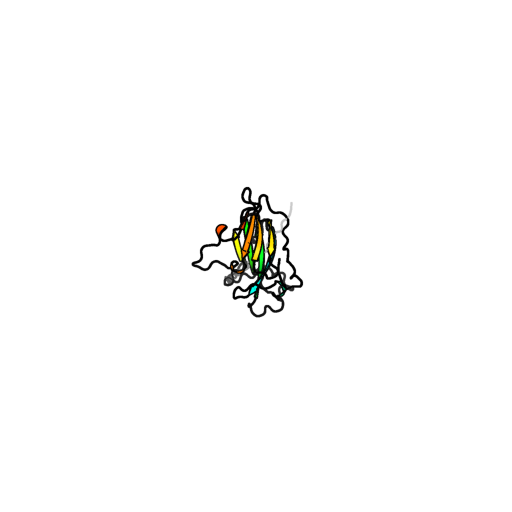 1.863 1.00 51.09 103 ILE A CA 1
ATOM 756 C C . ILE A 1 103 ? 14.812 10.833 1.135 1.00 51.09 103 ILE A C 1
ATOM 758 O O . ILE A 1 103 ? 15.312 11.776 1.738 1.00 51.09 103 ILE A O 1
ATOM 762 N N . ASP A 1 104 ? 14.739 10.788 -0.195 1.00 45.31 104 ASP A N 1
ATOM 763 C CA . ASP A 1 104 ? 14.962 11.951 -1.047 1.00 45.31 104 ASP A CA 1
ATOM 764 C C . ASP A 1 104 ? 13.840 12.962 -0.772 1.00 45.31 104 ASP A C 1
ATOM 766 O O . ASP A 1 104 ? 12.662 12.696 -1.019 1.00 45.31 104 ASP A O 1
ATOM 770 N N . LEU A 1 105 ? 14.203 14.090 -0.167 1.00 47.50 105 LEU A N 1
ATOM 771 C CA . LEU A 1 105 ? 13.321 15.222 0.103 1.00 47.50 105 LEU A CA 1
ATOM 772 C C . LEU A 1 105 ? 13.409 16.220 -1.059 1.00 47.50 105 LEU A C 1
ATOM 774 O O . LEU A 1 105 ? 13.605 17.411 -0.826 1.00 47.50 105 LEU A O 1
ATOM 778 N N . ASP A 1 106 ? 13.290 15.762 -2.306 1.00 44.44 106 ASP A N 1
ATOM 779 C CA . ASP A 1 106 ? 13.047 16.669 -3.428 1.00 44.44 106 ASP A CA 1
ATOM 780 C C . ASP A 1 106 ? 11.685 17.369 -3.214 1.00 44.44 106 ASP A C 1
ATOM 782 O O . ASP A 1 106 ? 10.641 16.711 -3.237 1.00 44.44 106 ASP A O 1
ATOM 786 N N . PRO A 1 107 ? 11.642 18.702 -3.017 1.00 42.12 107 PRO A N 1
ATOM 787 C CA . PRO A 1 107 ? 10.398 19.436 -2.790 1.00 42.12 107 PRO A CA 1
ATOM 788 C C . PRO A 1 107 ? 9.430 19.403 -3.983 1.00 42.12 107 PRO A C 1
ATOM 790 O O . PRO A 1 107 ? 8.261 19.761 -3.817 1.00 42.12 107 PRO A O 1
ATOM 793 N N . TRP A 1 108 ? 9.894 19.008 -5.177 1.00 36.94 108 TRP A N 1
ATOM 794 C CA . TRP A 1 108 ? 9.072 18.938 -6.389 1.00 36.94 108 TRP A CA 1
ATOM 795 C C . TRP A 1 108 ? 8.551 17.552 -6.751 1.00 36.94 108 TRP A C 1
ATOM 797 O O . TRP A 1 108 ? 7.690 17.444 -7.629 1.00 36.94 108 TRP A O 1
ATOM 807 N N . THR A 1 109 ? 8.955 16.526 -6.009 1.00 48.50 109 THR A N 1
ATOM 808 C CA . THR A 1 109 ? 8.415 15.173 -6.120 1.00 48.50 109 THR A CA 1
ATOM 809 C C . THR A 1 109 ? 7.875 14.792 -4.744 1.00 48.50 109 THR A C 1
ATOM 811 O O . THR A 1 109 ? 8.678 14.498 -3.866 1.00 48.50 109 THR A O 1
ATOM 814 N N . PRO A 1 110 ? 6.553 14.829 -4.477 1.00 50.19 110 PRO A N 1
ATOM 815 C CA . PRO A 1 110 ? 6.043 14.514 -3.144 1.00 50.19 110 PRO A CA 1
ATOM 816 C C . PRO A 1 110 ? 6.478 13.094 -2.754 1.00 50.19 110 PRO A C 1
ATOM 818 O O . PRO A 1 110 ? 5.964 12.107 -3.274 1.00 50.19 110 PRO A O 1
ATOM 821 N N . ALA A 1 111 ? 7.469 13.009 -1.864 1.00 61.91 111 ALA A N 1
ATOM 822 C CA . ALA A 1 111 ? 8.146 11.766 -1.501 1.00 61.91 111 ALA A CA 1
ATOM 823 C C . ALA A 1 111 ? 7.221 10.786 -0.760 1.00 61.91 111 ALA A C 1
ATOM 825 O O . ALA A 1 111 ? 7.510 9.594 -0.677 1.00 61.91 111 ALA A O 1
ATOM 826 N N . PHE A 1 112 ? 6.098 11.279 -0.229 1.00 75.81 112 PHE A N 1
ATOM 827 C CA . PHE A 1 112 ? 5.076 10.477 0.427 1.00 75.81 112 PHE A CA 1
ATOM 828 C C . PHE A 1 112 ? 3.715 11.190 0.473 1.00 75.81 112 PHE A C 1
ATOM 830 O O . PHE A 1 112 ? 3.622 12.410 0.319 1.00 75.81 112 PHE A O 1
ATOM 837 N N . GLY A 1 113 ? 2.662 10.430 0.762 1.00 79.56 113 GLY A N 1
ATOM 838 C CA . GLY A 1 113 ? 1.342 10.932 1.133 1.00 79.56 113 GLY A CA 1
ATOM 839 C C . GLY A 1 113 ? 0.579 9.930 1.998 1.00 79.56 113 GLY A C 1
ATOM 840 O O . GLY A 1 113 ? 1.089 8.854 2.309 1.00 79.56 113 GLY A O 1
ATOM 841 N N . PHE A 1 114 ? -0.636 10.293 2.415 1.00 85.31 114 PHE A N 1
ATOM 842 C CA . PHE A 1 114 ? -1.463 9.476 3.308 1.00 85.31 114 PHE A CA 1
ATOM 843 C C . PHE A 1 114 ? -2.879 9.322 2.760 1.00 85.31 114 PHE A C 1
ATOM 845 O O . PHE A 1 114 ? -3.519 10.301 2.376 1.00 85.31 114 PHE A O 1
ATOM 852 N N . ALA A 1 115 ? -3.371 8.089 2.755 1.00 86.25 115 ALA A N 1
ATOM 853 C CA . ALA A 1 115 ? -4.738 7.736 2.404 1.00 86.25 115 ALA A CA 1
ATOM 854 C C . ALA A 1 115 ? -5.478 7.270 3.660 1.00 86.25 115 ALA A C 1
ATOM 856 O O . ALA A 1 115 ? -5.128 6.243 4.239 1.00 86.25 115 ALA A O 1
ATOM 857 N N . ARG A 1 116 ? -6.512 8.003 4.087 1.00 89.12 116 ARG A N 1
ATOM 858 C CA . ARG A 1 116 ? -7.383 7.552 5.184 1.00 89.12 116 ARG A CA 1
ATOM 859 C C . ARG A 1 116 ? -8.146 6.310 4.757 1.00 89.12 116 ARG A C 1
ATOM 861 O O . ARG A 1 116 ? -8.800 6.355 3.720 1.00 89.12 116 ARG A O 1
ATOM 868 N N . ILE A 1 117 ? -8.089 5.247 5.557 1.00 88.94 117 ILE A N 1
ATOM 869 C CA . ILE A 1 117 ? -8.674 3.942 5.209 1.00 88.94 117 ILE A CA 1
ATOM 870 C C . ILE A 1 117 ? -9.615 3.373 6.279 1.00 88.94 117 ILE A C 1
ATOM 872 O O . ILE A 1 117 ? -10.477 2.561 5.967 1.00 88.94 117 ILE A O 1
ATOM 876 N N . GLY A 1 118 ? -9.506 3.847 7.519 1.00 87.88 118 GLY A N 1
ATOM 877 C CA . GLY A 1 118 ? -10.381 3.474 8.631 1.00 87.88 118 GLY A CA 1
ATOM 878 C C . GLY A 1 118 ? -9.568 3.229 9.892 1.00 87.88 118 GLY A C 1
ATOM 879 O O . GLY A 1 118 ? -8.341 3.166 9.836 1.00 87.88 118 GLY A O 1
ATOM 880 N N . GLU A 1 119 ? -10.219 3.127 11.047 1.00 88.56 119 GLU A N 1
ATOM 881 C CA . GLU A 1 119 ? -9.478 2.941 12.297 1.00 88.56 119 GLU A CA 1
ATOM 882 C C . GLU A 1 119 ? -8.839 1.545 12.360 1.00 88.56 119 GLU A C 1
ATOM 884 O O . GLU A 1 119 ? -9.458 0.543 12.008 1.00 88.56 119 GLU A O 1
ATOM 889 N N . ARG A 1 120 ? -7.601 1.464 12.867 1.00 92.06 120 ARG A N 1
ATOM 890 C CA . ARG A 1 120 ? -6.851 0.204 13.039 1.00 92.06 120 ARG A CA 1
ATOM 891 C C . ARG A 1 120 ? -6.673 -0.594 11.727 1.00 92.06 120 ARG A C 1
ATOM 893 O O . ARG A 1 120 ? -7.116 -1.747 11.654 1.00 92.06 120 ARG A O 1
ATOM 900 N N . PRO A 1 121 ? -6.020 -0.019 10.698 1.00 93.69 121 PRO A N 1
ATOM 901 C CA . PRO A 1 121 ? -5.589 -0.780 9.530 1.00 93.69 121 PRO A CA 1
ATOM 902 C C . PRO A 1 121 ? -4.607 -1.874 9.959 1.00 93.69 121 PRO A C 1
ATOM 904 O O . PRO A 1 121 ? -3.701 -1.614 10.744 1.00 93.69 121 PRO A O 1
ATOM 907 N N . GLY A 1 122 ? -4.820 -3.094 9.483 1.00 92.94 122 GLY A N 1
ATOM 908 C CA . GLY A 1 122 ? -4.007 -4.268 9.775 1.00 92.94 122 GLY A CA 1
ATOM 909 C C . GLY A 1 122 ? -3.114 -4.631 8.596 1.00 92.94 122 GLY A C 1
ATOM 910 O O . GLY A 1 122 ? -2.252 -3.855 8.198 1.00 92.94 122 GLY A O 1
ATOM 911 N N . GLU A 1 123 ? -3.312 -5.828 8.055 1.00 94.25 123 GLU A N 1
ATOM 912 C CA . GLU A 1 123 ? -2.522 -6.342 6.938 1.00 94.25 123 GLU A CA 1
ATOM 913 C C . GLU A 1 123 ? -2.867 -5.652 5.616 1.00 94.25 123 GLU A C 1
ATOM 915 O O . GLU A 1 123 ? -4.008 -5.214 5.402 1.00 94.25 123 GLU A O 1
ATOM 920 N N . ILE A 1 124 ? -1.876 -5.571 4.726 1.00 96.06 124 ILE A N 1
ATOM 921 C CA . ILE A 1 124 ? -2.029 -4.986 3.398 1.00 96.06 124 ILE A CA 1
ATOM 922 C C . ILE A 1 124 ? -1.379 -5.871 2.334 1.00 96.06 124 ILE A 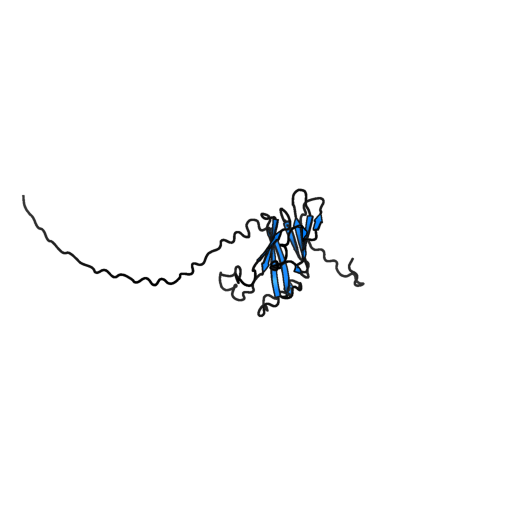C 1
ATOM 924 O O . ILE A 1 124 ? -0.209 -6.223 2.414 1.00 96.06 124 ILE A O 1
ATOM 928 N N . VAL A 1 125 ? -2.123 -6.183 1.274 1.00 95.81 125 VAL A N 1
ATOM 929 C CA . VAL A 1 125 ? -1.622 -7.006 0.162 1.00 95.81 125 VAL A CA 1
ATOM 930 C C . VAL A 1 125 ? -1.867 -6.334 -1.178 1.00 95.81 125 VAL A C 1
ATOM 932 O O . VAL A 1 125 ? -2.939 -5.785 -1.424 1.00 95.81 125 VAL A O 1
ATOM 935 N N . SER A 1 126 ? -0.883 -6.387 -2.073 1.00 94.94 126 SER A N 1
ATOM 936 C CA . SER A 1 126 ? -0.998 -5.842 -3.429 1.00 94.94 126 SER A CA 1
ATOM 937 C C . SER A 1 126 ? -1.234 -6.926 -4.460 1.00 94.94 126 SER A C 1
ATOM 939 O O . SER A 1 126 ? -0.731 -8.043 -4.354 1.00 94.94 126 SER A O 1
ATOM 941 N N . THR A 1 127 ? -1.970 -6.560 -5.504 1.00 93.38 127 THR A N 1
ATOM 942 C CA . THR A 1 127 ? -2.112 -7.402 -6.694 1.00 93.38 127 THR A CA 1
ATOM 943 C C . THR A 1 127 ? -0.767 -7.688 -7.365 1.00 93.38 127 THR A C 1
ATOM 945 O O . THR A 1 127 ? 0.077 -6.794 -7.397 1.00 93.38 127 THR A O 1
ATOM 948 N N . PRO A 1 128 ? -0.547 -8.884 -7.959 1.00 89.50 128 PRO A N 1
ATOM 949 C CA . PRO A 1 128 ? 0.703 -9.204 -8.654 1.00 89.50 128 PRO A CA 1
ATOM 950 C C . PRO A 1 128 ? 1.088 -8.197 -9.742 1.00 89.50 128 PRO A C 1
ATOM 952 O O . PRO A 1 128 ? 2.269 -7.939 -9.946 1.00 89.50 128 PRO A O 1
ATOM 955 N N . GLY A 1 129 ? 0.096 -7.608 -10.420 1.00 89.12 129 GLY A N 1
ATOM 956 C CA . GLY A 1 129 ? 0.287 -6.541 -11.409 1.00 89.12 129 GLY A CA 1
ATOM 957 C C . GLY A 1 129 ? 0.304 -5.122 -10.831 1.00 89.12 129 GLY A C 1
ATOM 958 O O . GLY A 1 129 ? 0.273 -4.166 -11.595 1.00 89.12 129 GLY A O 1
ATOM 959 N N . GLY A 1 130 ? 0.268 -4.966 -9.506 1.00 89.50 130 GLY A N 1
ATOM 960 C CA . GLY A 1 130 ? 0.343 -3.673 -8.826 1.00 89.50 130 GLY A CA 1
ATOM 961 C C . GLY A 1 130 ? -0.828 -2.727 -9.106 1.00 89.50 130 GLY A C 1
ATOM 962 O O . GLY A 1 130 ? -0.671 -1.523 -8.929 1.00 89.50 130 GLY A O 1
ATOM 963 N N . ARG A 1 131 ? -1.983 -3.223 -9.573 1.00 91.56 131 ARG A N 1
ATOM 964 C CA . ARG A 1 131 ? -3.153 -2.404 -9.964 1.00 91.56 131 ARG A CA 1
ATOM 965 C C . ARG A 1 131 ? -3.916 -1.834 -8.772 1.00 91.56 131 ARG A C 1
ATOM 967 O O . ARG A 1 131 ? -4.468 -0.739 -8.850 1.00 91.56 131 ARG A O 1
ATOM 974 N N . ALA A 1 132 ? -3.966 -2.598 -7.692 1.00 92.62 132 ALA A N 1
ATOM 975 C CA . ALA A 1 132 ? -4.580 -2.204 -6.437 1.00 92.62 132 ALA A CA 1
ATOM 976 C C . ALA A 1 132 ? -3.919 -2.923 -5.261 1.00 92.62 132 ALA A C 1
ATOM 978 O O . ALA A 1 132 ? -3.322 -3.998 -5.434 1.00 92.62 132 ALA A O 1
ATOM 979 N N . SER A 1 133 ? -4.106 -2.342 -4.082 1.00 94.44 133 SER A N 1
ATOM 980 C CA . SER A 1 133 ? -3.770 -2.926 -2.789 1.00 94.44 133 SER A CA 1
ATOM 981 C C . SER A 1 133 ? -5.022 -3.029 -1.924 1.00 94.44 133 SER A C 1
ATOM 983 O O . SER A 1 133 ? -5.909 -2.183 -2.006 1.00 94.44 133 SER A O 1
ATOM 985 N N . PHE A 1 134 ? -5.109 -4.067 -1.103 1.00 95.44 134 PHE A N 1
ATOM 986 C CA . PHE A 1 134 ? -6.236 -4.327 -0.217 1.00 95.44 134 PHE A CA 1
ATOM 987 C C . PHE A 1 134 ? -5.777 -4.253 1.227 1.00 95.44 134 PHE A C 1
ATOM 989 O O . PHE A 1 134 ? -4.771 -4.864 1.575 1.00 95.44 134 PHE A O 1
ATOM 996 N N . VAL A 1 135 ? -6.522 -3.520 2.049 1.00 95.69 135 VAL A N 1
ATOM 997 C CA . VAL A 1 135 ? -6.217 -3.301 3.465 1.00 95.69 135 VAL A CA 1
ATOM 998 C C . VAL A 1 135 ? -7.333 -3.881 4.310 1.00 95.69 135 VAL A C 1
ATOM 1000 O O . VAL A 1 135 ? -8.501 -3.527 4.128 1.00 95.69 135 VAL A O 1
ATOM 1003 N N . GLY A 1 136 ? -6.971 -4.740 5.256 1.00 95.81 136 GLY A N 1
ATOM 1004 C CA . GLY A 1 136 ? -7.883 -5.182 6.303 1.00 95.81 136 GLY A CA 1
ATOM 1005 C C . GLY A 1 136 ? -8.021 -4.095 7.363 1.00 95.81 136 GLY A C 1
ATOM 1006 O O . GLY A 1 136 ? -7.022 -3.607 7.880 1.00 95.81 136 GLY A O 1
ATOM 1007 N N . VAL A 1 137 ? -9.245 -3.710 7.708 1.00 95.25 137 VAL A N 1
ATOM 1008 C CA . VAL A 1 137 ? -9.527 -2.669 8.705 1.00 95.25 137 VAL A CA 1
ATOM 1009 C C . VAL A 1 137 ? -10.322 -3.280 9.854 1.00 95.25 137 VAL A C 1
ATOM 1011 O O . VAL A 1 137 ? -11.395 -3.851 9.648 1.00 95.25 137 VAL A O 1
ATOM 1014 N N . ALA A 1 138 ? -9.789 -3.163 11.072 1.00 94.31 138 ALA A N 1
ATOM 1015 C CA . ALA A 1 138 ? -10.362 -3.716 12.301 1.00 94.31 138 ALA A CA 1
ATOM 1016 C C . ALA A 1 138 ? -11.059 -2.642 13.158 1.00 94.31 138 ALA A C 1
ATOM 1018 O O . ALA A 1 138 ? -10.979 -2.655 14.393 1.00 94.31 138 ALA A O 1
ATOM 1019 N N . GLU A 1 139 ? -11.731 -1.699 12.500 1.00 92.19 139 GLU A N 1
ATOM 1020 C CA . GLU A 1 139 ? -12.476 -0.629 13.153 1.00 92.19 139 GLU A CA 1
ATOM 1021 C C . GLU A 1 139 ? -13.675 -1.200 13.933 1.00 92.19 139 GLU A C 1
ATOM 1023 O O . GLU A 1 139 ? -14.490 -1.940 13.364 1.00 92.19 139 GLU A O 1
ATOM 1028 N N . PRO A 1 140 ? -13.822 -0.881 15.233 1.00 89.94 140 PRO A N 1
ATOM 1029 C CA . PRO A 1 140 ? -14.968 -1.326 16.017 1.00 89.94 140 PRO A CA 1
ATOM 1030 C C . PRO A 1 140 ? -16.296 -0.892 15.383 1.00 89.94 140 PRO A C 1
ATOM 1032 O O . PRO A 1 140 ? -16.545 0.289 15.172 1.00 89.94 140 PRO A O 1
ATOM 1035 N N . GLY A 1 141 ? -17.164 -1.858 15.077 1.00 90.75 141 GLY A N 1
ATOM 1036 C CA . GLY A 1 141 ? -18.458 -1.599 14.435 1.00 90.75 141 GLY A CA 1
ATOM 1037 C C . GLY A 1 141 ? -18.397 -1.346 12.923 1.00 90.75 141 GLY A C 1
ATOM 1038 O O . GLY A 1 141 ? -19.450 -1.281 12.293 1.00 90.75 141 GLY A O 1
ATOM 1039 N N . ARG A 1 142 ? -17.199 -1.267 12.326 1.00 90.50 142 ARG A N 1
ATOM 1040 C CA . ARG A 1 142 ? -16.999 -1.151 10.874 1.00 90.50 142 ARG A CA 1
ATOM 1041 C C . ARG A 1 142 ? -15.808 -1.986 10.371 1.00 90.50 142 ARG A C 1
ATOM 1043 O O . ARG A 1 142 ? -14.932 -1.452 9.692 1.00 90.50 142 ARG A O 1
ATOM 1050 N N . PRO A 1 143 ? -15.736 -3.295 10.671 1.00 94.19 143 PRO A N 1
ATOM 1051 C CA . PRO A 1 143 ? -14.690 -4.118 10.092 1.00 94.19 143 PRO A CA 1
ATOM 1052 C C . PRO A 1 143 ? -14.927 -4.309 8.588 1.00 94.19 143 PRO A C 1
ATOM 1054 O O . PRO A 1 143 ? -16.067 -4.446 8.126 1.00 94.19 143 PRO A O 1
ATOM 1057 N N . GLY A 1 144 ? -13.848 -4.328 7.813 1.00 94.50 144 GLY A N 1
ATOM 1058 C CA . GLY A 1 144 ? -13.950 -4.433 6.363 1.00 94.50 144 GLY A CA 1
ATOM 1059 C C . GLY A 1 144 ? -12.615 -4.597 5.654 1.00 94.50 144 GLY A C 1
ATOM 1060 O O . GLY A 1 144 ? -11.554 -4.496 6.266 1.00 94.50 144 GLY A O 1
ATOM 1061 N N . ILE A 1 145 ? -12.688 -4.840 4.350 1.00 94.38 145 ILE A N 1
ATOM 1062 C CA . ILE A 1 145 ? -11.543 -4.804 3.438 1.00 94.38 145 ILE A CA 1
ATOM 1063 C C . ILE A 1 145 ? -11.753 -3.636 2.488 1.00 94.38 145 ILE A C 1
ATOM 1065 O O . ILE A 1 145 ? -12.782 -3.563 1.813 1.00 94.38 145 ILE A O 1
ATOM 1069 N N . PHE A 1 146 ? -10.778 -2.740 2.429 1.00 94.19 146 PHE A N 1
ATOM 1070 C CA . PHE A 1 146 ? -10.801 -1.573 1.559 1.00 94.19 146 PHE A CA 1
ATOM 1071 C C . PHE A 1 146 ? -9.793 -1.750 0.429 1.00 94.19 146 PHE A C 1
ATOM 1073 O O . PHE A 1 146 ? -8.683 -2.234 0.652 1.00 94.19 146 PHE A O 1
ATOM 1080 N N . ALA A 1 147 ? -10.175 -1.353 -0.780 1.00 93.50 147 ALA A N 1
ATOM 1081 C CA . ALA A 1 147 ? -9.319 -1.382 -1.953 1.00 93.50 147 ALA A CA 1
ATOM 1082 C C . ALA A 1 147 ? -8.751 0.014 -2.231 1.00 93.50 147 ALA A C 1
ATOM 1084 O O . ALA A 1 147 ? -9.493 0.989 -2.342 1.00 93.50 147 ALA A O 1
ATOM 1085 N N . LEU A 1 148 ? -7.435 0.092 -2.400 1.00 91.56 148 LEU A N 1
ATOM 1086 C CA . LEU A 1 148 ? -6.707 1.279 -2.824 1.00 91.56 148 LEU A CA 1
ATOM 1087 C C . LEU A 1 148 ? -6.210 1.051 -4.254 1.00 91.56 148 LEU A C 1
ATOM 1089 O O . LEU A 1 148 ? -5.236 0.319 -4.454 1.00 91.56 148 LEU A O 1
ATOM 1093 N N . PRO A 1 149 ? -6.854 1.646 -5.270 1.00 90.19 149 PRO A N 1
ATOM 1094 C CA . PRO A 1 149 ? -6.329 1.626 -6.626 1.00 90.19 149 PRO A CA 1
ATOM 1095 C C . PRO A 1 149 ? -4.994 2.372 -6.697 1.00 90.19 149 PRO A C 1
ATOM 1097 O O . PRO A 1 149 ? -4.875 3.502 -6.223 1.00 90.19 149 PRO A O 1
ATOM 1100 N N . THR A 1 150 ? -3.999 1.783 -7.352 1.00 87.31 150 THR A N 1
ATOM 1101 C CA . THR A 1 150 ? -2.655 2.376 -7.480 1.00 87.31 150 THR A CA 1
ATOM 1102 C C . THR A 1 150 ? -2.661 3.685 -8.280 1.00 87.31 150 THR A C 1
ATOM 1104 O O . THR A 1 150 ? -1.845 4.578 -8.049 1.00 87.31 150 THR A O 1
ATOM 1107 N N . SER A 1 151 ? -3.638 3.859 -9.173 1.00 82.44 151 SER A N 1
ATOM 1108 C CA . SER A 1 151 ? -3.889 5.114 -9.894 1.00 82.44 151 SER A CA 1
ATOM 1109 C C . SER A 1 151 ? -4.310 6.276 -8.985 1.00 82.44 151 SER A C 1
ATOM 1111 O O . SER A 1 151 ? -4.332 7.418 -9.427 1.00 82.44 151 SER A O 1
ATOM 1113 N N . CYS A 1 152 ? -4.677 6.001 -7.732 1.00 79.00 152 CYS A N 1
ATOM 1114 C CA . CYS A 1 152 ? -5.125 6.999 -6.764 1.00 79.00 152 CYS A CA 1
ATOM 1115 C C . CYS A 1 152 ? -4.037 7.389 -5.748 1.00 79.00 152 CYS A C 1
ATOM 1117 O O . CYS A 1 152 ? -4.298 8.230 -4.890 1.00 79.00 152 CYS A O 1
ATOM 1119 N N . LEU A 1 153 ? -2.831 6.819 -5.831 1.00 76.25 153 LEU A N 1
ATOM 1120 C CA . LEU A 1 153 ? -1.727 7.050 -4.883 1.00 76.25 153 LEU A CA 1
ATOM 1121 C C . LEU A 1 153 ? -0.887 8.297 -5.210 1.00 76.25 153 LEU A C 1
ATOM 1123 O O . L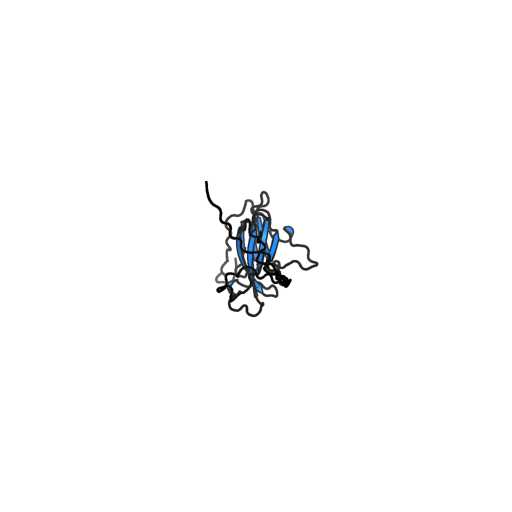EU A 1 153 ? 0.308 8.347 -4.935 1.00 76.25 153 LEU A O 1
ATOM 1127 N N . ASP A 1 154 ? -1.512 9.301 -5.817 1.00 70.75 154 ASP A N 1
ATOM 1128 C CA . ASP A 1 154 ? -0.892 10.590 -6.102 1.00 70.75 154 ASP A CA 1
ATOM 1129 C C . ASP A 1 154 ? -1.308 11.643 -5.086 1.00 70.75 154 ASP A C 1
ATOM 1131 O O . ASP A 1 154 ? -2.397 11.585 -4.504 1.00 70.75 154 ASP A O 1
ATOM 1135 N N . ALA A 1 155 ? -0.454 12.654 -4.924 1.00 63.78 155 ALA A N 1
ATOM 1136 C CA . ALA A 1 155 ? -0.862 13.879 -4.259 1.00 63.78 155 ALA A CA 1
ATOM 1137 C C . ALA A 1 155 ? -2.116 14.442 -4.966 1.00 63.78 155 ALA A C 1
ATOM 1139 O O . ALA A 1 155 ? -2.138 14.492 -6.202 1.00 63.78 155 ALA A O 1
ATOM 1140 N N . PRO A 1 156 ? -3.153 14.868 -4.218 1.00 58.91 156 PRO A N 1
ATOM 1141 C CA . PRO A 1 156 ? -4.327 15.496 -4.810 1.00 58.91 156 PRO A CA 1
ATOM 1142 C C . PRO A 1 156 ? -3.907 16.662 -5.709 1.00 58.91 156 PRO A C 1
ATOM 1144 O O . PRO A 1 156 ? -3.043 17.464 -5.338 1.00 58.91 156 PRO A O 1
ATOM 1147 N N . ARG A 1 157 ? -4.512 16.780 -6.895 1.00 65.38 157 ARG A N 1
ATOM 1148 C CA . ARG A 1 157 ? -4.326 17.981 -7.728 1.00 65.38 157 ARG A CA 1
ATOM 1149 C C . ARG A 1 157 ? -4.909 19.193 -6.987 1.00 65.38 157 ARG A C 1
ATOM 1151 O O . ARG A 1 157 ? -5.790 19.024 -6.153 1.00 65.38 157 ARG A O 1
ATOM 1158 N N . ARG A 1 158 ? -4.453 20.420 -7.293 1.00 58.97 158 ARG A N 1
ATOM 1159 C CA . ARG A 1 158 ? -4.893 21.648 -6.580 1.00 58.97 158 ARG A CA 1
ATOM 1160 C C . ARG A 1 158 ? -6.419 21.813 -6.490 1.00 58.97 158 ARG A C 1
ATOM 1162 O O . ARG A 1 158 ? -6.881 22.421 -5.533 1.00 58.97 158 ARG A O 1
ATOM 1169 N N . ASP A 1 159 ? -7.157 21.242 -7.441 1.00 68.75 159 ASP A N 1
ATOM 1170 C CA . ASP A 1 159 ? -8.617 21.337 -7.539 1.00 68.75 159 ASP A CA 1
ATOM 1171 C C . ASP A 1 159 ? -9.338 20.006 -7.225 1.00 68.75 159 ASP A C 1
ATOM 1173 O O . ASP A 1 159 ? -10.548 19.892 -7.419 1.00 68.75 159 ASP A O 1
ATOM 1177 N N . GLU A 1 160 ? -8.615 18.977 -6.766 1.00 62.97 160 GLU A N 1
ATOM 1178 C CA . GLU A 1 160 ? -9.176 17.672 -6.396 1.00 62.97 160 GLU A CA 1
ATOM 1179 C C . GLU A 1 160 ? -9.473 17.637 -4.891 1.00 62.97 160 GLU A C 1
ATOM 1181 O O . GLU A 1 160 ? -8.641 18.025 -4.067 1.00 62.97 160 GLU A O 1
ATOM 1186 N N . LEU A 1 161 ? -10.667 17.165 -4.516 1.00 64.8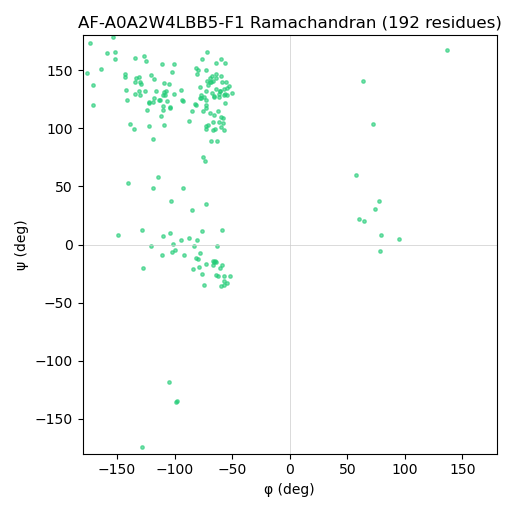1 161 LEU A N 1
ATOM 1187 C CA . LEU A 1 161 ? -10.998 16.944 -3.109 1.00 64.81 161 LEU A CA 1
ATOM 1188 C C . LEU A 1 161 ? -9.997 15.946 -2.495 1.00 64.81 161 LEU A C 1
ATOM 1190 O O . LEU A 1 161 ? -9.647 14.960 -3.150 1.00 64.81 161 LEU A O 1
ATOM 1194 N N . PRO A 1 162 ? -9.541 16.159 -1.246 1.00 65.19 162 PRO A N 1
ATOM 1195 C CA . PRO A 1 162 ? -8.709 15.180 -0.560 1.00 65.19 162 PRO A CA 1
ATOM 1196 C C . PRO A 1 162 ? -9.406 13.820 -0.539 1.00 65.19 162 PRO A C 1
ATOM 1198 O O . PRO A 1 162 ? -10.563 13.730 -0.130 1.00 65.19 162 PRO A O 1
ATOM 1201 N N . AR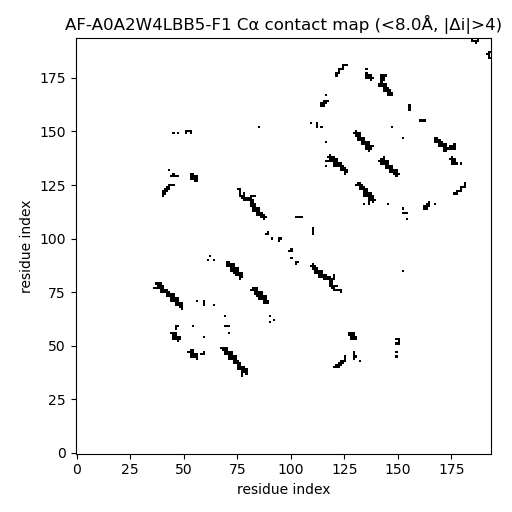G A 1 163 ? -8.702 12.765 -0.963 1.00 69.25 163 ARG A N 1
ATOM 1202 C CA . ARG A 1 163 ? -9.239 11.401 -0.894 1.00 69.25 163 ARG A CA 1
ATOM 1203 C C . ARG A 1 163 ? -9.514 11.045 0.567 1.00 69.25 163 ARG A C 1
ATOM 1205 O O . ARG A 1 163 ? -8.652 11.217 1.432 1.00 69.25 163 ARG A O 1
ATOM 1212 N N . ASP A 1 164 ? -10.715 10.557 0.834 1.00 67.56 164 ASP A N 1
ATOM 1213 C CA . ASP A 1 164 ? -11.189 10.181 2.164 1.00 67.56 164 ASP A CA 1
ATOM 1214 C C . ASP A 1 164 ? -11.760 8.754 2.176 1.00 67.56 164 ASP A C 1
ATOM 1216 O O . ASP A 1 164 ? -11.699 8.038 1.180 1.00 67.56 164 ASP A O 1
ATOM 1220 N N . LEU A 1 165 ? -12.331 8.330 3.306 1.00 60.94 165 LEU A N 1
ATOM 1221 C CA . LEU A 1 165 ? -12.890 6.983 3.475 1.00 60.94 165 LEU A CA 1
ATOM 1222 C C . LEU A 1 165 ? -13.973 6.626 2.446 1.00 60.94 165 LEU A C 1
ATOM 1224 O O . LEU A 1 165 ? -14.166 5.449 2.155 1.00 60.94 165 LEU A O 1
ATOM 1228 N N . THR A 1 166 ? -14.681 7.618 1.900 1.00 67.19 166 THR A N 1
ATOM 1229 C CA . THR A 1 166 ? -15.732 7.403 0.893 1.00 67.19 166 THR A CA 1
ATOM 1230 C C . THR A 1 166 ? -15.166 7.225 -0.512 1.00 67.19 166 THR A C 1
ATOM 1232 O O . THR A 1 166 ? -15.872 6.790 -1.419 1.00 67.19 166 THR A O 1
ATOM 1235 N N . SER A 1 167 ? -13.879 7.525 -0.691 1.00 74.00 167 SER A N 1
ATOM 1236 C CA . SER A 1 167 ? -13.186 7.430 -1.974 1.00 74.00 167 SER A CA 1
ATOM 1237 C C . SER A 1 167 ? -12.775 5.997 -2.327 1.00 74.00 167 SER A C 1
ATOM 1239 O O . SER A 1 167 ? -12.384 5.739 -3.465 1.00 74.00 167 SER A O 1
ATOM 1241 N N . TRP A 1 168 ? -12.850 5.065 -1.372 1.00 85.88 168 TRP A N 1
ATOM 1242 C CA . TRP A 1 168 ? -12.330 3.709 -1.524 1.00 85.88 168 TRP A CA 1
ATOM 1243 C C . TRP A 1 168 ? -13.455 2.682 -1.664 1.00 85.88 168 TRP A C 1
ATOM 1245 O O . TRP A 1 168 ? -14.338 2.619 -0.804 1.00 85.88 168 TRP A O 1
ATOM 1255 N N . PRO A 1 169 ? -13.419 1.820 -2.696 1.00 89.88 169 PRO A N 1
ATOM 1256 C CA . PRO A 1 169 ? -14.260 0.633 -2.725 1.00 89.88 169 PRO A CA 1
ATOM 1257 C C . PRO A 1 169 ? -13.994 -0.227 -1.486 1.00 89.88 169 PRO A C 1
ATOM 1259 O O . PRO A 1 169 ? -12.838 -0.482 -1.144 1.00 89.88 169 PRO A O 1
ATOM 1262 N N . ALA A 1 170 ? -15.051 -0.690 -0.821 1.00 91.12 170 ALA A N 1
ATOM 1263 C CA . ALA A 1 170 ? -14.925 -1.448 0.417 1.00 91.12 170 ALA A CA 1
ATOM 1264 C C . ALA A 1 170 ? -15.966 -2.563 0.521 1.00 91.12 170 ALA A C 1
ATOM 1266 O O . ALA A 1 170 ? -17.104 -2.419 0.072 1.00 91.12 170 ALA A O 1
ATOM 1267 N N . CYS A 1 171 ? -15.575 -3.662 1.161 1.00 91.06 171 CYS A N 1
ATOM 1268 C CA . CYS A 1 171 ? -16.462 -4.747 1.562 1.00 91.06 171 CYS A CA 1
ATOM 1269 C C . CYS A 1 171 ? -16.547 -4.778 3.086 1.00 91.06 171 CYS A C 1
ATOM 1271 O O . CYS A 1 171 ? -15.526 -4.893 3.764 1.00 91.06 171 CYS A O 1
ATOM 1273 N N . SER A 1 172 ? -17.760 -4.693 3.630 1.00 93.94 172 SER A N 1
ATOM 1274 C CA . SER A 1 172 ? -17.977 -4.894 5.062 1.00 93.94 172 SER A CA 1
ATOM 1275 C C . SER A 1 172 ? -17.818 -6.370 5.411 1.00 93.94 172 SER A C 1
ATOM 1277 O O . SER A 1 172 ? -18.243 -7.249 4.660 1.00 93.94 172 SER A O 1
ATOM 1279 N N . LEU A 1 173 ? -17.205 -6.636 6.560 1.00 93.31 173 LEU A N 1
ATOM 1280 C CA . LEU A 1 173 ? -17.063 -7.972 7.113 1.00 93.31 173 LEU A CA 1
ATOM 1281 C C . LEU A 1 173 ? -17.923 -8.121 8.375 1.00 93.31 173 LEU A C 1
ATOM 1283 O O . LEU A 1 173 ? -18.207 -7.137 9.052 1.00 93.31 173 LEU A O 1
ATOM 1287 N N . PRO A 1 174 ? -18.323 -9.349 8.741 1.00 93.00 174 PRO A N 1
ATOM 1288 C CA . PRO A 1 174 ? -19.029 -9.591 9.999 1.00 93.00 174 PRO A CA 1
ATOM 1289 C C . PRO A 1 174 ? -18.113 -9.486 11.233 1.00 93.00 174 PRO A C 1
ATOM 1291 O O . PRO A 1 174 ? -18.602 -9.379 12.354 1.00 93.00 174 PRO A O 1
ATOM 1294 N N . ALA A 1 175 ? -16.791 -9.536 11.043 1.00 93.50 175 ALA A N 1
ATOM 1295 C CA . ALA A 1 175 ? -15.783 -9.470 12.098 1.00 93.50 175 ALA A CA 1
ATOM 1296 C C . ALA A 1 175 ? -14.478 -8.861 11.567 1.00 93.50 175 ALA A C 1
ATOM 1298 O O . ALA A 1 175 ? -14.287 -8.753 10.355 1.00 93.50 175 ALA A O 1
ATOM 1299 N N . ALA A 1 176 ? -13.580 -8.476 12.480 1.00 93.31 176 ALA A N 1
ATOM 1300 C CA . ALA A 1 176 ? -12.273 -7.931 12.125 1.00 93.31 176 ALA A CA 1
ATOM 1301 C C . ALA A 1 176 ? -11.483 -8.922 11.243 1.00 93.31 176 ALA A C 1
ATOM 1303 O O . ALA A 1 176 ? -11.362 -10.092 11.621 1.00 93.31 176 ALA A O 1
ATOM 1304 N N . PRO A 1 177 ? -10.950 -8.478 10.090 1.00 92.25 177 PRO A N 1
ATOM 1305 C CA . PRO A 1 177 ? -10.121 -9.329 9.248 1.00 92.25 177 PRO A CA 1
ATOM 1306 C C . PRO A 1 177 ? -8.825 -9.730 9.965 1.00 92.25 177 PRO A C 1
ATOM 1308 O O . PRO A 1 177 ? -8.253 -8.950 10.728 1.00 92.25 177 PRO A O 1
ATOM 1311 N N . GLY A 1 178 ? -8.395 -10.970 9.724 1.00 89.12 178 GLY A N 1
ATOM 1312 C CA . GLY A 1 178 ? -7.100 -11.496 10.153 1.00 89.12 178 GLY A CA 1
ATOM 1313 C C . GLY A 1 178 ? -6.087 -11.452 9.011 1.00 89.12 178 GLY A C 1
ATOM 1314 O O . GLY A 1 178 ? -6.038 -10.470 8.276 1.00 89.12 178 GLY A O 1
ATOM 1315 N N . GLY A 1 179 ? -5.341 -12.549 8.861 1.00 90.69 179 GLY A N 1
ATOM 1316 C CA . GLY A 1 179 ? -4.389 -12.764 7.773 1.00 90.69 179 GLY A CA 1
ATOM 1317 C C . GLY A 1 179 ? -4.978 -12.488 6.382 1.00 90.69 179 GLY A C 1
ATOM 1318 O O . GLY A 1 179 ? -6.036 -13.042 6.069 1.00 90.69 179 GLY A O 1
ATOM 1319 N N . LEU A 1 180 ? -4.309 -11.704 5.540 1.00 92.69 180 LEU A N 1
ATOM 1320 C CA . LEU A 1 180 ? -4.672 -11.477 4.143 1.00 92.69 180 LEU A CA 1
ATOM 1321 C C . LEU A 1 180 ? -3.673 -12.161 3.213 1.00 92.69 180 LEU A C 1
ATOM 1323 O O . LEU A 1 180 ? -2.468 -11.987 3.295 1.00 92.69 180 LEU A O 1
ATOM 1327 N N . ALA A 1 181 ? -4.190 -12.910 2.250 1.00 91.19 181 ALA A N 1
ATOM 1328 C CA . ALA A 1 181 ? -3.384 -13.473 1.181 1.00 91.19 181 ALA A CA 1
ATOM 1329 C C . ALA A 1 181 ? -4.090 -13.237 -0.145 1.00 91.19 181 ALA A C 1
ATOM 1331 O O . ALA A 1 181 ? -5.319 -13.307 -0.228 1.00 91.19 181 ALA A O 1
ATOM 1332 N N . MET A 1 182 ? -3.312 -12.973 -1.192 1.00 89.50 182 MET A N 1
ATOM 1333 C CA . MET A 1 182 ? -3.879 -12.891 -2.524 1.00 89.50 182 MET A CA 1
ATOM 1334 C C . MET A 1 182 ? -3.974 -14.278 -3.146 1.00 89.50 182 MET A C 1
ATOM 1336 O O . MET A 1 182 ? -2.957 -14.909 -3.429 1.00 89.50 182 MET A O 1
ATOM 1340 N N . ALA A 1 183 ? -5.203 -14.728 -3.387 1.00 86.56 183 ALA A N 1
ATOM 1341 C CA . ALA A 1 183 ? -5.452 -15.879 -4.235 1.00 86.56 183 ALA A CA 1
ATOM 1342 C C . ALA A 1 183 ? -5.310 -15.454 -5.702 1.00 86.56 183 ALA A C 1
ATOM 1344 O O . ALA A 1 183 ? -5.937 -14.489 -6.140 1.00 86.56 183 ALA A O 1
ATOM 1345 N N . ILE A 1 184 ? -4.464 -16.162 -6.443 1.00 79.38 184 ILE A N 1
ATOM 1346 C CA . ILE A 1 184 ? -4.379 -16.047 -7.896 1.00 79.38 184 ILE A CA 1
ATOM 1347 C C . ILE A 1 184 ? -5.078 -17.280 -8.436 1.00 79.38 184 ILE A C 1
ATOM 1349 O O . ILE A 1 184 ? -4.628 -18.391 -8.158 1.00 79.38 184 ILE A O 1
ATOM 1353 N N . ASP A 1 185 ? -6.161 -17.081 -9.176 1.00 74.81 185 ASP A N 1
ATOM 1354 C CA . ASP A 1 185 ? -6.757 -18.179 -9.917 1.00 74.81 185 ASP A CA 1
ATOM 1355 C C . ASP A 1 185 ? -5.881 -18.460 -11.148 1.00 74.81 185 ASP A C 1
ATOM 1357 O O . ASP A 1 185 ? -5.676 -17.556 -11.972 1.00 74.81 185 ASP A O 1
ATOM 1361 N N . PRO A 1 186 ? -5.242 -19.640 -11.242 1.00 66.00 186 PRO A N 1
ATOM 1362 C CA . PRO A 1 186 ? -4.493 -19.986 -12.433 1.00 66.00 186 PRO A CA 1
ATOM 1363 C C . PRO A 1 186 ? -5.463 -20.095 -13.615 1.00 66.00 186 PRO A C 1
ATOM 1365 O O . PRO A 1 186 ? -6.593 -20.539 -13.433 1.00 66.00 186 PRO A O 1
ATOM 1368 N N . PRO A 1 187 ? -5.037 -19.739 -14.838 1.00 66.25 187 PRO A N 1
ATOM 1369 C CA . PRO A 1 187 ? -5.869 -19.990 -16.005 1.00 66.25 187 PRO A CA 1
ATOM 1370 C C . PRO A 1 187 ? -6.200 -21.486 -16.070 1.00 66.25 187 PRO A C 1
ATOM 1372 O O . PRO A 1 187 ? -5.296 -22.325 -15.985 1.00 66.25 187 PRO A O 1
ATOM 1375 N N . ALA A 1 188 ? -7.482 -21.816 -16.221 1.00 67.06 188 ALA A N 1
ATOM 1376 C CA . ALA A 1 188 ? -7.900 -23.171 -16.550 1.00 67.06 188 ALA A CA 1
ATOM 1377 C C . ALA A 1 188 ? -7.279 -23.589 -17.897 1.00 67.06 188 ALA A C 1
ATOM 1379 O O . ALA A 1 188 ? -6.876 -22.744 -18.700 1.00 67.06 188 ALA A O 1
ATOM 1380 N N . GLU A 1 189 ? -7.191 -24.895 -18.174 1.00 66.56 189 GLU A N 1
ATOM 1381 C CA . GLU A 1 189 ? -6.589 -25.398 -19.425 1.00 66.56 189 GLU A CA 1
ATOM 1382 C C . GLU A 1 189 ? -7.290 -24.877 -20.699 1.00 66.56 189 GLU A C 1
ATOM 1384 O O . GLU A 1 189 ? -6.705 -24.900 -21.780 1.00 66.56 189 GLU A O 1
ATOM 1389 N N . ASP A 1 190 ? -8.515 -24.360 -20.574 1.00 73.25 190 ASP A N 1
ATOM 1390 C CA . ASP A 1 190 ? -9.296 -23.729 -21.642 1.00 73.25 190 ASP A CA 1
ATOM 1391 C C . ASP A 1 190 ? -9.160 -22.191 -21.707 1.00 73.25 190 ASP A C 1
ATOM 1393 O O . ASP A 1 190 ? -9.799 -21.543 -22.538 1.00 73.25 190 ASP A O 1
ATOM 1397 N N . GLY A 1 191 ? -8.313 -21.598 -20.860 1.00 55.25 191 GLY A N 1
ATOM 1398 C CA . GLY A 1 191 ? -8.066 -20.158 -20.792 1.00 55.25 191 GLY A CA 1
ATOM 1399 C C . GLY A 1 191 ? -9.131 -19.356 -20.041 1.00 55.25 191 GLY A C 1
ATOM 1400 O O . GLY A 1 191 ? -9.081 -18.123 -20.070 1.00 55.25 191 GLY A O 1
ATOM 1401 N N . THR A 1 192 ? -10.085 -20.010 -19.376 1.00 52.47 192 THR A N 1
ATOM 1402 C CA . THR A 1 192 ? -11.030 -19.329 -18.485 1.00 52.47 192 THR A CA 1
ATOM 1403 C C . THR A 1 192 ? -10.403 -19.043 -17.117 1.00 52.47 192 THR A C 1
ATOM 1405 O O . THR A 1 192 ? -9.493 -19.738 -16.665 1.00 52.47 192 THR A O 1
ATOM 1408 N N . VAL A 1 193 ? -10.862 -17.960 -16.489 1.00 53.00 193 VAL A N 1
ATOM 1409 C CA . VAL A 1 193 ? -10.583 -17.613 -15.088 1.00 53.00 193 VAL A CA 1
ATOM 1410 C C . VAL A 1 193 ? -11.912 -17.806 -14.355 1.00 53.00 193 VAL A C 1
ATOM 1412 O O . VAL A 1 193 ? -12.935 -17.334 -14.863 1.00 53.00 193 VAL A O 1
ATOM 1415 N N . ALA A 1 194 ? -11.914 -18.555 -13.256 1.00 52.88 194 ALA A N 1
ATOM 1416 C CA . ALA A 1 194 ? -13.091 -18.901 -12.461 1.00 52.88 194 ALA A CA 1
ATOM 1417 C C . ALA A 1 194 ? -13.646 -17.713 -11.657 1.00 52.88 194 ALA A C 1
ATOM 1419 O O . ALA A 1 194 ? -12.869 -16.823 -11.237 1.00 52.88 194 ALA A O 1
#

Secondary structure (DSSP, 8-state):
----------------------------------GGGTTEEEEEEEEEETTS-EE-GGGS-GGG-SSSSEEEEEEEEETTTTEEEEEEE---TTTTSSS--S----TTS--EEEEE--SSEEEEEE-TTSSEEEEEEEETTEEEEEEEEGGG-SPPPTTSPPP-GGGS-EEE-SS----------PPPTTS---

pLDDT: mean 72.0, std 18.7, range [36.94, 96.06]